Protein AF-A0A8S0FLJ8-F1 (afdb_monomer)

Foldseek 3Di:
DDPDPQDEFEWEDELVDPPDIPGPDDDPVQWDDPVQEIFRLPPPHDTGKYKYKYAAPAAPQAEEEFQADRLLPGGPCVPRNVVVQSVVSPVRYIYIYMDFHRLQAAPVRRLVRVQVSLVVVVVVCVVVVHHHPFYEYEAEAQRLLSSLLNQLVQVVDPPGRHGQEYEREQYQQALPPVDGPVSNNCRHVNNVDDRQSSRSVNRDDPPGHHYHYHHPVCVVVVVVVVPD

InterPro domains:
  IPR029058 Alpha/Beta hydrolase fold [G3DSA:3.40.50.1820] (56-223)
  IPR029058 Alpha/Beta hydrolase fold [SSF53474] (64-187)
  IPR049492 BD-FAE-like domain [PF20434] (62-151)
  IPR050300 GDXG lipolytic enzyme [PTHR48081] (61-182)

Structure (mmCIF, N/CA/C/O backbone):
data_AF-A0A8S0FLJ8-F1
#
_entry.id   AF-A0A8S0FLJ8-F1
#
loop_
_atom_site.group_PDB
_atom_site.id
_atom_site.type_symbol
_atom_site.label_atom_id
_atom_site.label_alt_id
_atom_site.label_comp_id
_atom_site.label_asym_id
_atom_site.label_entity_id
_atom_site.label_seq_id
_atom_site.pdbx_PDB_ins_code
_atom_site.Cartn_x
_atom_site.Cartn_y
_atom_site.Cartn_z
_atom_site.occupancy
_atom_site.B_iso_or_equiv
_atom_site.auth_seq_id
_atom_site.auth_comp_id
_atom_site.auth_asym_id
_atom_site.auth_atom_id
_atom_site.pdbx_PDB_model_num
ATOM 1 N N . MET A 1 1 ? 9.560 24.989 11.847 1.00 26.81 1 MET A N 1
ATOM 2 C CA . MET A 1 1 ? 9.372 25.302 10.415 1.00 26.81 1 MET A CA 1
ATOM 3 C C . MET A 1 1 ? 9.051 24.003 9.690 1.00 26.81 1 MET A C 1
ATOM 5 O O . MET A 1 1 ? 9.943 23.193 9.506 1.00 26.81 1 MET A O 1
ATOM 9 N N . LEU A 1 2 ? 7.772 23.765 9.378 1.00 26.75 2 LEU A N 1
ATOM 10 C CA . LEU A 1 2 ? 7.290 22.604 8.619 1.00 26.75 2 LEU A CA 1
ATOM 11 C C . LEU A 1 2 ? 7.098 23.042 7.162 1.00 26.75 2 LEU A C 1
ATOM 13 O O . LEU A 1 2 ? 6.019 23.484 6.772 1.00 26.75 2 LEU A O 1
ATOM 17 N N . SER A 1 3 ? 8.171 23.019 6.376 1.00 28.39 3 SER A N 1
ATOM 18 C CA . SER A 1 3 ? 8.126 23.380 4.958 1.00 28.39 3 SER A CA 1
ATOM 19 C C . SER A 1 3 ? 7.884 22.137 4.098 1.00 28.39 3 SER A C 1
ATOM 21 O O . SER A 1 3 ? 8.813 21.374 3.848 1.00 28.39 3 SER A O 1
ATOM 23 N N . GLY A 1 4 ? 6.643 21.961 3.625 1.00 25.25 4 GLY A N 1
ATOM 24 C CA . GLY A 1 4 ? 6.336 21.087 2.484 1.00 25.25 4 GLY A CA 1
ATOM 25 C C . GLY A 1 4 ? 5.264 20.012 2.699 1.00 25.25 4 GLY A C 1
ATOM 26 O O . GLY A 1 4 ? 5.477 18.872 2.293 1.00 25.25 4 GLY A O 1
ATOM 27 N N . ASN A 1 5 ? 4.106 20.335 3.290 1.00 32.41 5 ASN A N 1
ATOM 28 C CA . ASN A 1 5 ? 2.977 19.394 3.355 1.00 32.41 5 ASN A CA 1
ATOM 29 C C . ASN A 1 5 ? 2.367 19.148 1.959 1.00 32.41 5 ASN A C 1
ATOM 31 O O . ASN A 1 5 ? 1.499 19.882 1.483 1.00 32.41 5 ASN A O 1
ATOM 35 N N . LYS A 1 6 ? 2.850 18.079 1.314 1.00 38.59 6 LYS A N 1
ATOM 36 C CA . LYS A 1 6 ? 2.247 17.393 0.165 1.00 38.59 6 LYS A CA 1
ATOM 37 C C . LYS A 1 6 ? 0.826 16.951 0.563 1.00 38.59 6 LYS A C 1
ATOM 39 O O . LYS A 1 6 ? 0.666 16.148 1.474 1.00 38.59 6 LYS A O 1
ATOM 44 N N . LYS A 1 7 ? -0.204 17.510 -0.081 1.00 48.00 7 LYS A N 1
ATOM 45 C CA . LYS A 1 7 ? -1.622 17.241 0.217 1.00 48.00 7 LYS A CA 1
ATOM 46 C C . LYS A 1 7 ? -1.976 15.782 -0.105 1.00 48.00 7 LYS A C 1
ATOM 48 O O . LYS A 1 7 ? -1.941 15.396 -1.269 1.00 48.00 7 LYS A O 1
ATOM 53 N N . MET A 1 8 ? -2.328 15.004 0.914 1.00 47.44 8 MET A N 1
ATOM 54 C CA . MET A 1 8 ? -3.004 13.712 0.791 1.00 47.44 8 MET A CA 1
ATOM 55 C C . MET A 1 8 ? -4.483 13.928 1.102 1.00 47.44 8 MET A C 1
ATOM 57 O O . MET A 1 8 ? -4.810 14.598 2.083 1.00 47.44 8 MET A O 1
ATOM 61 N N . ILE A 1 9 ? -5.364 13.409 0.254 1.00 55.28 9 ILE A N 1
ATOM 62 C CA . ILE A 1 9 ? -6.815 13.499 0.460 1.00 55.28 9 ILE A CA 1
ATOM 63 C C . ILE A 1 9 ? -7.274 12.193 1.096 1.00 55.28 9 ILE A C 1
ATOM 65 O O . ILE A 1 9 ? -6.686 11.143 0.826 1.00 55.28 9 ILE A O 1
ATOM 69 N N . HIS A 1 10 ? -8.291 12.242 1.955 1.00 55.19 10 HIS A N 1
ATOM 70 C CA . HIS A 1 10 ? -8.857 11.027 2.522 1.00 55.19 10 HIS A CA 1
ATOM 71 C C . HIS A 1 10 ? -10.386 11.026 2.518 1.00 55.19 10 HIS A C 1
ATOM 73 O O . HIS A 1 10 ? -11.027 12.048 2.756 1.00 55.19 10 HIS A O 1
ATOM 79 N N . TYR A 1 11 ? -10.951 9.849 2.260 1.00 61.22 11 TYR A N 1
ATOM 80 C CA . TYR A 1 11 ? -12.381 9.567 2.343 1.00 61.22 11 TYR A CA 1
ATOM 81 C C . TYR A 1 11 ? -12.663 8.574 3.445 1.00 61.22 11 TYR A C 1
ATOM 83 O O . TYR A 1 11 ? -11.868 7.669 3.687 1.00 61.22 11 TYR A O 1
ATOM 91 N N . ARG A 1 12 ? -13.817 8.733 4.080 1.00 52.19 12 ARG A N 1
ATOM 92 C CA . ARG A 1 12 ? -14.331 7.798 5.066 1.00 52.19 12 ARG A CA 1
ATOM 93 C C . ARG A 1 12 ? -15.560 7.105 4.490 1.00 52.19 12 ARG A C 1
ATOM 95 O O . ARG A 1 12 ? -16.519 7.772 4.104 1.00 52.19 12 ARG A O 1
ATOM 102 N N . GLU A 1 13 ? -15.510 5.783 4.427 1.00 54.00 13 GLU A N 1
ATOM 103 C CA . GLU A 1 13 ? -16.612 4.915 4.027 1.00 54.00 13 GLU A CA 1
ATOM 104 C C . GLU A 1 13 ? -17.062 4.091 5.237 1.00 54.00 13 GLU A C 1
ATOM 106 O O . GLU A 1 13 ? -16.263 3.420 5.898 1.00 54.00 13 GLU A O 1
ATOM 111 N N . ASN A 1 14 ? -18.357 4.157 5.543 1.00 47.75 14 ASN A N 1
ATOM 112 C CA . ASN A 1 14 ? -18.970 3.363 6.597 1.00 47.75 14 ASN A CA 1
ATOM 113 C C . ASN A 1 14 ? -19.735 2.197 5.961 1.00 47.75 14 ASN A C 1
ATOM 115 O O . ASN A 1 14 ? -20.643 2.413 5.160 1.00 47.75 14 ASN A O 1
ATOM 119 N N . ILE A 1 15 ? -19.402 0.963 6.348 1.00 42.12 15 ILE A N 1
ATOM 120 C CA . ILE A 1 15 ? -19.994 -0.263 5.786 1.00 42.12 15 ILE A CA 1
ATOM 121 C C . ILE A 1 15 ? -21.518 -0.382 5.968 1.00 42.12 15 ILE A C 1
ATOM 123 O O . ILE A 1 15 ? -22.140 -1.232 5.339 1.00 42.12 15 ILE A O 1
ATOM 127 N N . TYR A 1 16 ? -22.129 0.473 6.792 1.00 30.17 16 TYR A N 1
ATOM 128 C CA . TYR A 1 16 ? -23.579 0.551 6.983 1.00 30.17 16 TYR A CA 1
ATOM 129 C C . TYR A 1 16 ? -24.337 1.368 5.939 1.00 30.17 16 TYR A C 1
ATOM 131 O O . TYR A 1 16 ? -25.562 1.297 5.885 1.00 30.17 16 TYR A O 1
ATOM 139 N N . SER A 1 17 ? -23.645 2.182 5.148 1.00 33.44 17 SER A N 1
ATOM 140 C CA . SER A 1 17 ? -24.296 3.159 4.290 1.00 33.44 17 SER A CA 1
ATOM 141 C C . SER A 1 17 ? -23.453 3.412 3.052 1.00 33.44 17 SER A C 1
ATOM 143 O O . SER A 1 17 ? -22.609 4.306 3.049 1.00 33.44 17 SER A O 1
ATOM 145 N N . LEU A 1 18 ? -23.756 2.684 1.973 1.00 35.38 18 LEU A N 1
ATOM 146 C CA . LEU A 1 18 ? -23.256 3.001 0.626 1.00 35.38 18 LEU A CA 1
ATOM 147 C C . LEU A 1 18 ? -23.575 4.459 0.220 1.00 35.38 18 LEU A C 1
ATOM 149 O O . LEU A 1 18 ? -22.906 5.014 -0.645 1.00 35.38 18 LEU A O 1
ATOM 153 N N . ASP A 1 19 ? -24.543 5.089 0.898 1.00 33.75 19 ASP A N 1
ATOM 154 C CA . ASP A 1 19 ? -25.008 6.455 0.649 1.00 33.75 19 ASP A CA 1
ATOM 155 C C . ASP A 1 19 ? -24.316 7.547 1.497 1.00 33.75 19 ASP A C 1
ATOM 157 O O . ASP A 1 19 ? -24.532 8.730 1.240 1.00 33.75 19 ASP A O 1
ATOM 161 N N . ASN A 1 20 ? -23.475 7.209 2.492 1.00 34.00 20 ASN A N 1
ATOM 162 C CA . ASN A 1 20 ? -22.893 8.203 3.418 1.00 34.00 20 ASN A CA 1
ATOM 163 C C . ASN A 1 20 ? -21.361 8.190 3.376 1.00 34.00 20 ASN A C 1
ATOM 165 O O . ASN A 1 20 ? -20.689 7.599 4.221 1.00 34.00 20 ASN A O 1
ATOM 169 N N . TYR A 1 21 ? -20.816 8.901 2.391 1.00 38.12 21 TYR A N 1
ATOM 170 C CA . TYR A 1 21 ? -19.415 9.312 2.367 1.00 38.12 21 TYR A CA 1
ATOM 171 C C . TYR A 1 21 ? -19.229 10.531 3.281 1.00 38.12 21 TYR A C 1
ATOM 173 O O . TYR A 1 21 ? -19.643 11.637 2.924 1.00 38.12 21 TYR A O 1
ATOM 181 N N . GLU A 1 22 ? -18.553 10.385 4.422 1.00 40.00 22 GLU A N 1
ATOM 182 C CA . GLU A 1 22 ? -18.050 11.559 5.147 1.00 40.00 22 GLU A CA 1
ATOM 183 C C . GLU A 1 22 ? -16.802 12.075 4.410 1.00 40.00 22 GLU A C 1
ATOM 185 O O . GLU A 1 22 ? -15.688 11.558 4.538 1.00 40.00 22 GLU A O 1
ATOM 190 N N . ARG A 1 23 ? -17.019 13.066 3.534 1.00 44.25 23 ARG A N 1
ATOM 191 C CA . ARG A 1 23 ? -15.980 13.715 2.724 1.00 44.25 23 ARG A CA 1
ATOM 192 C C . ARG A 1 23 ? -15.217 14.749 3.548 1.00 44.25 23 ARG A C 1
ATOM 194 O O . ARG A 1 23 ? -15.698 15.867 3.721 1.00 44.25 23 ARG A O 1
ATOM 201 N N . TYR A 1 24 ? -13.971 14.458 3.909 1.00 39.50 24 TYR A N 1
ATOM 202 C CA . TYR A 1 24 ? -13.011 15.511 4.235 1.00 39.50 24 TYR A CA 1
ATOM 203 C C . TYR A 1 24 ? -12.265 15.923 2.951 1.00 39.50 24 TYR A C 1
ATOM 205 O O . TYR A 1 24 ? -11.165 15.466 2.659 1.00 39.50 24 TYR A O 1
ATOM 213 N N . ILE A 1 25 ? -12.930 16.833 2.215 1.00 42.25 25 ILE A N 1
ATOM 214 C CA . ILE A 1 25 ? -12.496 17.725 1.110 1.00 42.25 25 ILE A CA 1
ATOM 215 C C . ILE A 1 25 ? -13.274 17.552 -0.226 1.00 42.25 25 ILE A C 1
ATOM 217 O O . ILE A 1 25 ? -13.158 16.563 -0.948 1.00 42.25 25 ILE A O 1
ATOM 221 N N . THR A 1 26 ? -14.088 18.597 -0.453 1.00 44.47 26 THR A N 1
ATOM 222 C CA . THR A 1 26 ? -14.685 19.269 -1.631 1.00 44.47 26 THR A CA 1
ATOM 223 C C . THR A 1 26 ? -14.708 18.592 -3.013 1.00 44.47 26 THR A C 1
ATOM 225 O O . THR A 1 26 ? -13.667 18.370 -3.608 1.00 44.47 26 THR A O 1
ATOM 228 N N . ASP A 1 27 ? -15.918 18.475 -3.571 1.00 43.97 27 ASP A N 1
ATOM 229 C CA . ASP A 1 27 ? -16.251 18.390 -5.007 1.00 43.97 27 ASP A CA 1
ATOM 230 C C . ASP A 1 27 ? -15.866 17.107 -5.791 1.00 43.97 27 ASP A C 1
ATOM 232 O O . ASP A 1 27 ? -14.710 16.819 -6.088 1.00 43.97 27 ASP A O 1
ATOM 236 N N . SER A 1 28 ? -16.891 16.351 -6.209 1.00 47.03 28 SER A N 1
ATOM 237 C CA . SER A 1 28 ? -16.779 15.174 -7.089 1.00 47.03 28 SER A CA 1
ATOM 238 C C . SER A 1 28 ? -16.241 15.483 -8.486 1.00 47.03 28 SER A C 1
ATOM 240 O O . SER A 1 28 ? -15.770 14.565 -9.150 1.00 47.03 28 SER A O 1
ATOM 242 N N . SER A 1 29 ? -16.290 16.740 -8.938 1.00 48.09 29 SER A N 1
ATOM 243 C CA . SER A 1 29 ? -15.716 17.164 -10.223 1.00 48.09 29 SER A CA 1
ATOM 244 C C . SER A 1 29 ? -14.185 17.042 -10.271 1.00 48.09 29 SER A C 1
ATOM 246 O O . SER A 1 29 ? -13.591 17.051 -11.347 1.00 48.09 29 SER A O 1
ATOM 248 N N . LEU A 1 30 ? -13.547 16.893 -9.105 1.00 43.41 30 LEU A N 1
ATOM 249 C CA . LEU A 1 30 ? -12.101 16.762 -8.946 1.00 43.41 30 LEU A CA 1
ATOM 250 C C . LEU A 1 30 ? -1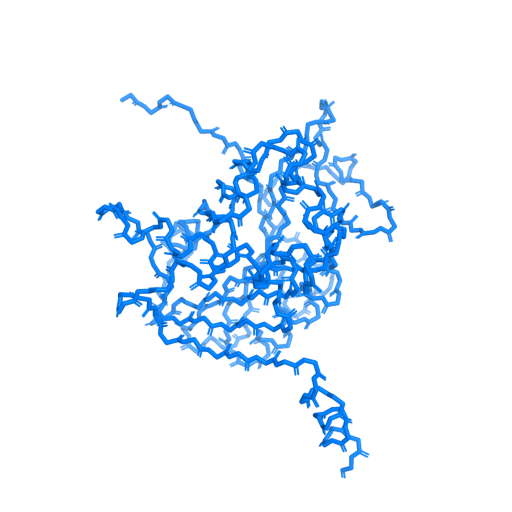1.607 15.315 -9.077 1.00 43.41 30 LEU A C 1
ATOM 252 O O . LEU A 1 30 ? -10.425 15.053 -8.850 1.00 43.41 30 LEU A O 1
ATOM 256 N N . PHE A 1 31 ? -12.503 14.381 -9.398 1.00 50.44 31 PHE A N 1
ATOM 257 C CA . PHE A 1 31 ? -12.215 12.963 -9.557 1.00 50.44 31 PHE A CA 1
ATOM 258 C C . PHE A 1 31 ? -12.545 12.522 -10.972 1.00 50.44 31 PHE A C 1
ATOM 260 O O . PHE A 1 31 ? -13.659 12.715 -11.453 1.00 50.44 31 PHE A O 1
ATOM 267 N N . GLU A 1 32 ? -11.580 11.888 -11.626 1.00 55.47 32 GLU A N 1
ATOM 268 C CA . GLU A 1 32 ? -11.774 11.297 -12.941 1.00 55.47 32 GLU A CA 1
ATOM 269 C C . GLU A 1 32 ? -11.815 9.776 -12.804 1.00 55.47 32 GLU A C 1
ATOM 271 O O . GLU A 1 32 ? -10.849 9.138 -12.368 1.00 55.47 32 GLU A O 1
ATOM 276 N N . ASN A 1 33 ? -12.961 9.193 -13.161 1.00 51.25 33 ASN A N 1
ATOM 277 C CA . ASN A 1 33 ? -13.063 7.761 -13.387 1.00 51.25 33 ASN A CA 1
ATOM 278 C C . ASN A 1 33 ? -12.544 7.479 -14.796 1.00 51.25 33 ASN 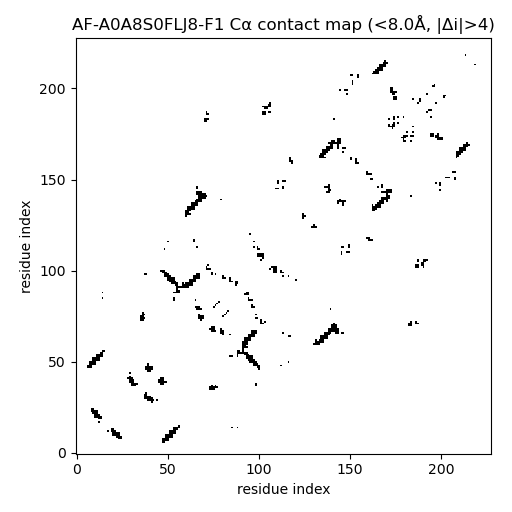A C 1
ATOM 280 O O . ASN A 1 33 ? -13.193 7.792 -15.791 1.00 51.25 33 ASN A O 1
ATOM 284 N N . THR A 1 34 ? -11.356 6.896 -14.868 1.00 49.97 34 THR A N 1
ATOM 285 C CA . THR A 1 34 ? -10.659 6.647 -16.137 1.00 49.97 34 THR A CA 1
ATOM 286 C C . THR A 1 34 ? -11.151 5.388 -16.861 1.00 49.97 34 THR A C 1
ATOM 288 O O . THR A 1 34 ? -10.564 4.987 -17.860 1.00 49.97 34 THR A O 1
ATOM 291 N N . GLY A 1 35 ? -12.174 4.701 -16.335 1.00 35.53 35 GLY A N 1
ATOM 292 C CA . GLY A 1 35 ? -12.544 3.337 -16.740 1.00 35.53 35 GLY A CA 1
ATOM 293 C C . GLY A 1 35 ? -11.590 2.263 -16.198 1.00 35.53 35 GLY A C 1
ATOM 294 O O . GLY A 1 35 ? -11.914 1.079 -16.198 1.00 35.53 35 GLY A O 1
ATOM 295 N N . ASP A 1 36 ? -10.443 2.689 -15.672 1.00 34.00 36 ASP A N 1
ATOM 296 C CA . ASP A 1 36 ? -9.345 1.856 -15.199 1.00 34.00 36 ASP A CA 1
ATOM 297 C C . ASP A 1 36 ? -9.045 2.061 -13.697 1.00 34.00 36 ASP A C 1
ATOM 299 O O . ASP A 1 36 ? -8.235 1.313 -13.145 1.00 34.00 36 ASP A O 1
ATOM 303 N N . GLY A 1 37 ? -9.706 3.037 -13.050 1.00 41.22 37 GLY A N 1
ATOM 304 C CA . GLY A 1 37 ? -9.602 3.419 -11.634 1.00 41.22 37 GLY A CA 1
ATOM 305 C C . GLY A 1 37 ? -10.054 4.870 -11.372 1.00 41.22 37 GLY A C 1
ATOM 306 O O . GLY A 1 37 ? -10.292 5.628 -12.319 1.00 41.22 37 GLY A O 1
ATOM 307 N N . ILE A 1 38 ? -10.147 5.264 -10.093 1.00 49.56 38 ILE A N 1
ATOM 308 C CA . ILE A 1 38 ? -10.469 6.639 -9.662 1.00 49.56 38 ILE A CA 1
ATOM 309 C C . ILE A 1 38 ? -9.171 7.404 -9.374 1.00 49.56 38 ILE A C 1
ATOM 311 O O . ILE A 1 38 ? -8.386 7.011 -8.504 1.00 49.56 38 ILE A O 1
ATOM 315 N N . ILE A 1 39 ? -8.959 8.513 -10.084 1.00 54.06 39 ILE A N 1
ATOM 316 C CA . ILE A 1 39 ? -7.830 9.425 -9.875 1.00 54.06 39 ILE A CA 1
ATOM 317 C C . ILE A 1 39 ? -8.363 10.768 -9.373 1.00 54.06 39 ILE A C 1
ATOM 319 O O . ILE A 1 39 ? -9.253 11.345 -9.995 1.00 54.06 39 ILE A O 1
ATOM 323 N N . TYR A 1 40 ? -7.805 11.298 -8.279 1.00 51.91 40 TYR A N 1
ATOM 324 C CA . TYR A 1 40 ? -8.017 12.705 -7.937 1.00 51.91 40 TYR A CA 1
ATOM 325 C C . TYR A 1 40 ? -7.188 13.580 -8.867 1.00 51.91 40 TYR A C 1
ATOM 327 O O . TYR A 1 40 ? -5.958 13.509 -8.857 1.00 51.91 40 TYR A O 1
ATOM 335 N N . THR A 1 41 ? -7.855 14.414 -9.649 1.00 53.16 41 THR A N 1
ATOM 336 C CA . THR A 1 41 ? -7.239 15.365 -10.571 1.00 53.16 41 THR A CA 1
ATOM 337 C C . THR A 1 41 ? -7.203 16.777 -9.987 1.00 53.16 41 THR A C 1
ATOM 339 O O . THR A 1 41 ? -6.358 17.574 -10.384 1.00 53.16 41 THR A O 1
ATOM 342 N N . GLY A 1 42 ? -8.038 17.111 -9.000 1.00 47.50 42 GLY A N 1
ATOM 343 C CA . GLY A 1 42 ? -8.059 18.454 -8.414 1.00 47.50 42 GLY A CA 1
ATOM 344 C C . GLY A 1 42 ? -8.368 19.572 -9.432 1.00 47.50 42 GLY A C 1
ATOM 345 O O . GLY A 1 42 ? -8.515 19.328 -10.630 1.00 47.50 42 GLY A O 1
ATOM 346 N N . PRO A 1 43 ? -8.447 20.842 -8.993 1.00 43.50 43 PRO A N 1
ATOM 347 C CA . PRO A 1 43 ? -8.807 21.959 -9.879 1.00 43.50 43 PRO A CA 1
ATOM 348 C C . PRO A 1 43 ? -7.755 22.227 -10.968 1.00 43.50 43 PRO A C 1
ATOM 350 O O . PRO A 1 43 ? -8.025 22.887 -11.966 1.00 43.50 43 PRO A O 1
ATOM 353 N N . THR A 1 44 ? -6.535 21.725 -10.762 1.00 49.41 44 THR A N 1
ATOM 354 C CA . THR A 1 44 ? -5.352 21.941 -11.602 1.00 49.41 44 THR A CA 1
ATOM 355 C C . THR A 1 44 ? -4.984 20.729 -12.468 1.00 49.41 44 THR A C 1
ATOM 357 O O . THR A 1 44 ? -3.924 20.748 -13.091 1.00 49.41 44 THR A O 1
ATOM 360 N N . ARG A 1 45 ? -5.799 19.658 -12.500 1.00 53.41 45 ARG A N 1
ATOM 361 C CA . ARG A 1 45 ? -5.451 18.342 -13.094 1.00 53.41 45 ARG A CA 1
ATOM 362 C C . ARG A 1 45 ? -4.171 17.709 -12.523 1.00 53.41 45 ARG A C 1
ATOM 364 O O . ARG A 1 45 ? -3.508 16.901 -13.169 1.00 53.41 45 ARG A O 1
ATOM 371 N N . THR A 1 46 ? -3.802 18.079 -11.302 1.00 51.22 46 THR A N 1
ATOM 372 C CA . THR A 1 46 ? -2.685 17.479 -10.579 1.00 51.22 46 THR A CA 1
ATOM 373 C C . THR A 1 46 ? -3.133 16.179 -9.924 1.00 51.22 46 THR A C 1
ATOM 375 O O . THR A 1 46 ? -3.980 16.191 -9.036 1.00 51.22 46 THR A O 1
ATOM 378 N N . ILE A 1 47 ? -2.516 15.067 -10.324 1.00 62.62 47 ILE A N 1
ATOM 379 C CA . ILE A 1 47 ? -2.704 13.772 -9.667 1.00 62.62 47 ILE A CA 1
ATOM 380 C C . ILE A 1 47 ? -2.178 13.882 -8.227 1.00 62.62 47 ILE A C 1
ATOM 382 O O . ILE A 1 47 ? -0.990 14.156 -8.037 1.00 62.62 47 ILE A O 1
ATOM 386 N N . VAL A 1 48 ? -3.031 13.670 -7.219 1.00 62.62 48 VAL A N 1
ATOM 387 C CA . VAL A 1 48 ? -2.618 13.566 -5.802 1.00 62.62 48 VAL A CA 1
ATOM 388 C C . VAL A 1 48 ? -3.019 12.201 -5.233 1.00 62.62 48 VAL A C 1
ATOM 390 O O . VAL A 1 48 ? -4.006 11.627 -5.699 1.00 62.62 48 VAL A O 1
ATOM 393 N N . PRO A 1 49 ? -2.277 11.659 -4.251 1.00 74.50 49 PRO A N 1
ATOM 394 C CA . PRO A 1 49 ? -2.653 10.402 -3.622 1.00 74.50 49 PRO A CA 1
ATOM 395 C C . PRO A 1 49 ? -3.927 10.543 -2.791 1.00 74.50 49 PRO A C 1
ATOM 397 O O . PRO A 1 49 ? -4.178 11.580 -2.163 1.00 74.50 49 PRO A O 1
ATOM 400 N N . LEU A 1 50 ? -4.684 9.453 -2.742 1.00 80.06 50 LEU A N 1
ATOM 401 C CA . LEU A 1 50 ? -5.919 9.341 -1.983 1.00 80.06 50 LEU A CA 1
ATOM 402 C C . LEU A 1 50 ? -5.883 8.122 -1.062 1.00 80.06 50 LEU A C 1
ATOM 404 O O . LEU A 1 50 ? -5.457 7.048 -1.483 1.00 80.06 50 LEU A O 1
ATOM 408 N N . ILE A 1 51 ? -6.407 8.273 0.156 1.00 83.69 51 ILE A N 1
ATOM 409 C CA . ILE A 1 51 ? -6.679 7.156 1.066 1.00 83.69 51 ILE A CA 1
ATOM 410 C C . ILE A 1 51 ? -8.173 7.047 1.336 1.00 83.69 51 ILE A C 1
ATOM 412 O O . ILE A 1 51 ? -8.825 8.020 1.689 1.00 83.69 51 ILE A O 1
ATOM 416 N N . THR A 1 52 ? -8.732 5.853 1.197 1.00 85.44 52 THR A N 1
ATOM 417 C CA . THR A 1 52 ? -10.112 5.566 1.612 1.00 85.44 52 THR A CA 1
ATOM 418 C C . THR A 1 52 ? -10.093 4.704 2.855 1.00 85.44 52 THR A C 1
ATOM 420 O O . THR A 1 52 ? -9.496 3.635 2.848 1.00 85.44 52 THR A O 1
ATOM 423 N N . VAL A 1 53 ? -10.716 5.175 3.924 1.00 88.69 53 VAL A N 1
ATOM 424 C CA . VAL A 1 53 ? -10.817 4.464 5.193 1.00 88.69 53 VAL A CA 1
ATOM 425 C C . VAL A 1 53 ? -12.159 3.752 5.236 1.00 88.69 53 VAL A C 1
ATOM 427 O O . VAL A 1 53 ? -13.193 4.414 5.205 1.00 88.69 53 VAL A O 1
ATOM 430 N N . VAL A 1 54 ? -12.141 2.425 5.312 1.00 87.56 54 VAL A N 1
ATOM 431 C CA . VAL A 1 54 ? -13.328 1.588 5.506 1.00 87.56 54 VAL A CA 1
ATOM 432 C C . VAL A 1 54 ? -13.302 1.070 6.937 1.00 87.56 54 VAL A C 1
ATOM 434 O O . VAL A 1 54 ? -12.407 0.311 7.324 1.00 87.56 54 VAL A O 1
ATOM 437 N N . GLU A 1 55 ? -14.260 1.511 7.745 1.00 90.94 55 GLU A N 1
ATOM 438 C CA . GLU A 1 55 ? -14.320 1.131 9.154 1.00 90.94 55 GLU A CA 1
ATOM 439 C C . GLU A 1 55 ? -15.189 -0.106 9.401 1.00 90.94 55 GLU A C 1
ATOM 441 O O . GLU A 1 55 ? -16.250 -0.256 8.789 1.00 90.94 55 GLU A O 1
ATOM 446 N N . PRO A 1 56 ? -14.778 -0.976 10.338 1.00 91.31 56 PRO A N 1
ATOM 447 C CA . PRO A 1 56 ? -15.579 -2.107 10.762 1.00 91.31 56 PRO A CA 1
ATOM 448 C C . PRO A 1 56 ? -16.714 -1.645 11.681 1.00 91.31 56 PRO A C 1
ATOM 450 O O . PRO A 1 56 ? -16.588 -0.657 12.406 1.00 91.31 56 PRO A O 1
ATOM 453 N N . VAL A 1 57 ? -17.786 -2.437 11.741 1.00 86.69 57 VAL A N 1
ATOM 454 C CA . VAL A 1 57 ? -18.857 -2.265 12.733 1.00 86.69 57 VAL A CA 1
ATOM 455 C C . VAL A 1 57 ? -18.294 -2.452 14.136 1.00 86.69 57 VAL A C 1
ATOM 457 O O . VAL A 1 57 ? -18.431 -1.602 15.012 1.00 86.69 57 VAL A O 1
ATOM 460 N N . VAL A 1 58 ? -17.705 -3.628 14.343 1.00 90.88 58 VAL A N 1
ATOM 461 C CA . VAL A 1 58 ? -17.119 -4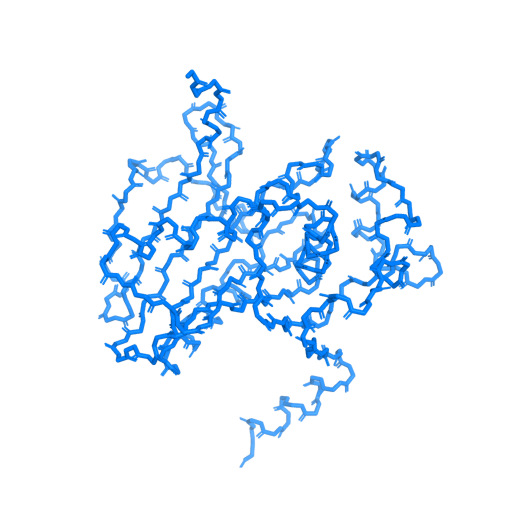.057 15.602 1.00 90.88 58 VAL A CA 1
ATOM 462 C C . VAL A 1 58 ? -15.631 -4.140 15.350 1.00 90.88 58 VAL A C 1
ATOM 464 O O . VAL A 1 58 ? -15.163 -5.024 14.637 1.00 90.88 58 VAL A O 1
ATOM 467 N N . SER A 1 59 ? -14.889 -3.183 15.896 1.00 94.31 59 SER A N 1
ATOM 468 C CA . SER A 1 59 ? -13.448 -3.151 15.693 1.00 94.31 59 SER A CA 1
ATOM 469 C C . SER A 1 59 ? -12.752 -4.218 16.531 1.00 94.31 59 SER A C 1
ATOM 471 O O . SER A 1 59 ? -12.917 -4.280 17.750 1.00 94.31 59 SER A O 1
ATOM 473 N N . ASN A 1 60 ? -11.896 -5.000 15.882 1.00 96.06 60 ASN A N 1
ATOM 474 C CA . ASN A 1 60 ? -10.931 -5.877 16.540 1.00 96.06 60 ASN A CA 1
ATOM 475 C C . ASN A 1 60 ? -9.629 -5.134 16.925 1.00 96.06 60 ASN A C 1
ATOM 477 O O . ASN A 1 60 ? -8.735 -5.739 17.517 1.00 96.06 60 ASN A O 1
ATOM 481 N N . GLN A 1 61 ? -9.556 -3.820 16.660 1.00 95.75 61 GLN A N 1
ATOM 482 C CA . GLN A 1 61 ? -8.395 -2.942 16.861 1.00 95.75 61 GLN A CA 1
ATOM 483 C C . GLN A 1 61 ? -7.186 -3.294 15.983 1.00 95.75 61 GLN A C 1
ATOM 485 O O . GLN A 1 61 ? -6.057 -2.974 16.337 1.00 95.75 61 GLN A O 1
ATOM 490 N N . HIS A 1 62 ? -7.387 -3.916 14.826 1.00 96.94 62 HIS A N 1
ATOM 491 C CA . HIS A 1 62 ? -6.349 -4.098 13.814 1.00 96.94 62 HIS A CA 1
ATOM 492 C C . HIS A 1 62 ? -6.648 -3.240 12.583 1.00 96.94 62 HIS A C 1
ATOM 494 O O . HIS A 1 62 ? -7.810 -2.950 12.289 1.00 96.94 62 HIS A O 1
ATOM 500 N N . SER A 1 63 ? -5.615 -2.842 11.846 1.00 96.69 63 SER A N 1
ATOM 501 C CA . SER A 1 63 ? -5.766 -2.140 10.573 1.00 96.69 63 SER A CA 1
ATOM 502 C C . SER A 1 63 ? -4.923 -2.736 9.462 1.00 96.69 63 SER A C 1
ATOM 504 O O . SER A 1 63 ? -3.982 -3.489 9.710 1.00 96.69 63 SER A O 1
ATOM 506 N N . VAL A 1 64 ? -5.294 -2.421 8.221 1.00 97.44 64 VAL A N 1
ATOM 507 C CA . VAL A 1 64 ? -4.594 -2.883 7.020 1.00 97.44 64 VAL A CA 1
ATOM 508 C C . VAL A 1 64 ? -4.507 -1.746 6.009 1.00 97.44 64 VAL A C 1
ATOM 510 O O . VAL A 1 64 ? -5.537 -1.220 5.592 1.00 97.44 64 VAL A O 1
ATOM 513 N N . LEU A 1 65 ? -3.295 -1.396 5.576 1.00 96.94 65 LEU A N 1
ATOM 514 C CA . LEU A 1 65 ? -3.084 -0.635 4.346 1.00 96.94 65 LEU A CA 1
ATOM 515 C C . LEU A 1 65 ? -3.255 -1.574 3.152 1.00 96.94 65 LEU A C 1
ATOM 517 O O . LEU A 1 65 ? -2.503 -2.530 3.013 1.00 96.94 65 LEU A O 1
ATOM 521 N N . ILE A 1 66 ? -4.214 -1.296 2.282 1.00 97.50 66 ILE A N 1
ATOM 522 C CA . ILE A 1 66 ? -4.453 -2.007 1.031 1.00 97.50 66 ILE A CA 1
ATOM 523 C C . ILE A 1 66 ? -3.862 -1.182 -0.109 1.00 97.50 66 ILE A C 1
ATOM 525 O O . ILE A 1 66 ? -4.234 -0.025 -0.314 1.00 97.50 66 ILE A O 1
ATOM 529 N N . ILE A 1 67 ? -2.960 -1.796 -0.870 1.00 96.31 67 ILE A N 1
ATOM 530 C CA . ILE A 1 67 ? -2.330 -1.227 -2.058 1.00 96.31 67 ILE A CA 1
ATOM 531 C C . ILE A 1 67 ? -2.789 -2.040 -3.278 1.00 96.31 67 ILE A C 1
ATOM 533 O O . ILE A 1 67 ? -2.234 -3.110 -3.560 1.00 96.31 67 ILE A O 1
ATOM 537 N N . PRO A 1 68 ? -3.810 -1.560 -4.009 1.00 93.81 68 PRO A N 1
ATOM 538 C CA . PRO A 1 68 ? -4.285 -2.218 -5.216 1.00 93.81 68 PRO A CA 1
ATOM 539 C C . PRO A 1 68 ? -3.200 -2.277 -6.294 1.00 93.81 68 PRO A C 1
ATOM 541 O O . PRO A 1 68 ? -2.280 -1.461 -6.339 1.00 93.81 68 PRO A O 1
ATOM 544 N N . GLY A 1 69 ? -3.325 -3.241 -7.193 1.00 90.56 69 GLY A N 1
ATOM 545 C CA . GLY A 1 69 ? -2.509 -3.373 -8.383 1.00 90.56 69 GLY A CA 1
ATOM 546 C C . GLY A 1 69 ? -3.040 -2.548 -9.550 1.00 90.56 69 GLY A C 1
ATOM 547 O O . GLY A 1 69 ? -3.649 -1.492 -9.397 1.00 90.56 69 GLY A O 1
ATOM 548 N N . GLY A 1 70 ? -2.791 -3.051 -10.761 1.00 84.38 70 GLY A N 1
ATOM 549 C CA . GLY A 1 70 ? -3.054 -2.325 -12.009 1.00 84.38 70 GLY A CA 1
ATOM 550 C C . GLY A 1 70 ? -1.792 -2.005 -12.806 1.00 84.38 70 GLY A C 1
ATOM 551 O O . GLY A 1 70 ? -1.787 -1.129 -13.667 1.00 84.38 70 GLY A O 1
ATOM 552 N N . GLY A 1 71 ? -0.710 -2.741 -12.558 1.00 84.38 71 GLY A N 1
ATOM 553 C CA . GLY A 1 71 ? 0.450 -2.778 -13.442 1.00 84.38 71 GLY A CA 1
ATOM 554 C C . GLY A 1 71 ? 1.222 -1.463 -13.561 1.00 84.38 71 GLY A C 1
ATOM 555 O O . GLY A 1 71 ? 1.792 -1.208 -14.620 1.00 84.38 71 GLY A O 1
ATOM 556 N N . TYR A 1 72 ? 1.149 -0.595 -12.544 1.00 83.81 72 TYR A N 1
ATOM 557 C CA . TYR A 1 72 ? 1.669 0.779 -12.595 1.00 83.81 72 TYR A CA 1
ATOM 558 C C . TYR A 1 72 ? 1.139 1.616 -13.779 1.00 83.81 72 TYR A C 1
ATOM 560 O O . TYR A 1 72 ? 1.750 2.609 -14.179 1.00 83.81 72 TYR A O 1
ATOM 568 N N . ARG A 1 73 ? -0.006 1.222 -14.354 1.00 78.12 73 ARG A N 1
ATOM 569 C CA . ARG A 1 73 ? -0.726 1.986 -15.387 1.00 78.12 73 ARG A CA 1
ATOM 570 C C . ARG A 1 73 ? -2.076 2.511 -14.906 1.00 78.12 73 ARG A C 1
ATOM 572 O O . ARG A 1 73 ? -2.602 3.436 -15.509 1.00 78.12 73 ARG A O 1
ATOM 579 N N . ARG A 1 74 ? -2.631 1.887 -13.869 1.00 75.44 74 ARG A N 1
ATOM 580 C CA . ARG A 1 74 ? -3.946 2.163 -13.292 1.00 75.44 74 ARG A CA 1
ATOM 581 C C . ARG A 1 74 ? -4.018 1.638 -11.859 1.00 75.44 74 ARG A C 1
ATOM 583 O O . ARG A 1 74 ? -3.092 0.950 -11.431 1.00 75.44 74 ARG A O 1
ATOM 590 N N . ILE A 1 75 ? -5.126 1.913 -11.175 1.00 79.56 75 ILE A N 1
ATOM 591 C CA . ILE A 1 75 ? -5.452 1.371 -9.850 1.00 79.56 75 ILE A CA 1
ATOM 592 C C . ILE A 1 75 ? -6.688 0.486 -9.995 1.00 79.56 75 ILE A C 1
ATOM 594 O O . ILE A 1 75 ? -7.752 0.985 -10.353 1.00 79.56 75 ILE A O 1
ATOM 598 N N . VAL A 1 76 ? -6.590 -0.808 -9.678 1.00 81.81 76 VAL A N 1
ATOM 599 C CA . VAL A 1 76 ? -7.752 -1.726 -9.666 1.00 81.81 76 VAL A CA 1
ATOM 600 C C . VAL A 1 76 ? -8.588 -1.471 -8.399 1.00 81.81 76 VAL A C 1
ATOM 602 O O . VAL A 1 76 ? -8.693 -2.301 -7.502 1.00 81.81 76 VAL A O 1
ATOM 605 N N . TYR A 1 77 ? -9.147 -0.268 -8.307 1.00 79.75 77 TYR A N 1
ATOM 606 C CA . TYR A 1 77 ? -9.671 0.298 -7.067 1.00 79.75 77 TYR A CA 1
ATOM 607 C C . TYR A 1 77 ? -10.915 -0.428 -6.552 1.00 79.75 77 TYR A C 1
ATOM 609 O O . TYR A 1 77 ? -10.986 -0.732 -5.372 1.00 79.75 77 TYR A O 1
ATOM 617 N N . GLU A 1 78 ? -11.859 -0.766 -7.430 1.00 75.88 78 GLU A N 1
ATOM 618 C CA . GLU A 1 78 ? -13.089 -1.471 -7.043 1.00 75.88 78 GLU A CA 1
ATOM 619 C C . GLU A 1 78 ? -12.776 -2.859 -6.457 1.00 75.88 78 GLU A C 1
ATOM 621 O O . GLU A 1 78 ? -13.042 -3.125 -5.291 1.00 75.88 78 GLU A O 1
ATOM 626 N N . ARG A 1 79 ? -12.131 -3.731 -7.247 1.00 77.00 79 ARG A N 1
ATOM 627 C CA . ARG A 1 79 ? -11.969 -5.155 -6.900 1.00 77.00 79 ARG A CA 1
ATOM 628 C C . ARG A 1 79 ? -10.853 -5.443 -5.902 1.00 77.00 79 ARG A C 1
ATOM 630 O O . ARG A 1 79 ? -11.014 -6.311 -5.059 1.00 77.00 79 ARG A O 1
ATOM 637 N N . GLU A 1 80 ? 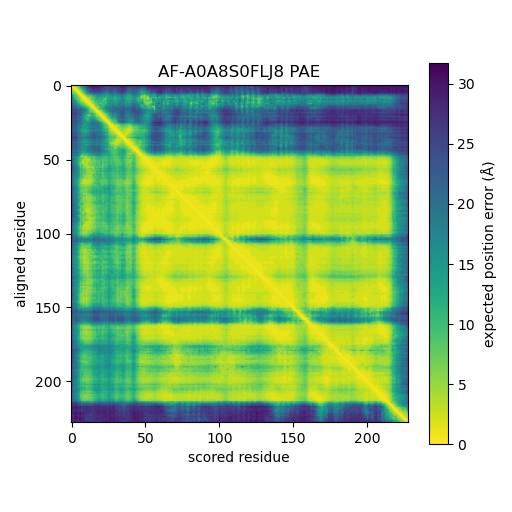-9.703 -4.782 -6.030 1.00 89.25 80 GLU A N 1
ATOM 638 C CA . GLU A 1 80 ? -8.545 -5.020 -5.150 1.00 89.25 80 GLU A CA 1
ATOM 639 C C . GLU A 1 80 ? -8.485 -4.004 -4.000 1.00 89.25 80 GLU A C 1
ATOM 641 O O . GLU A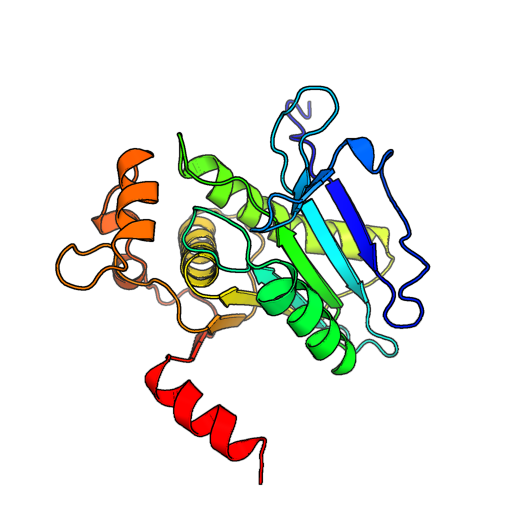 1 80 ? -7.744 -4.208 -3.043 1.00 89.25 80 GLU A O 1
ATOM 646 N N . GLY A 1 81 ? -9.257 -2.916 -4.089 1.00 87.94 81 GLY A N 1
ATOM 647 C CA . GLY A 1 81 ? -9.392 -1.898 -3.052 1.00 87.94 81 GLY A CA 1
ATOM 648 C C . GLY A 1 81 ? -10.693 -2.041 -2.267 1.00 87.94 81 GLY A C 1
ATOM 649 O O . GLY A 1 81 ? -10.668 -2.570 -1.161 1.00 87.94 81 GLY A O 1
ATOM 650 N N . LEU A 1 82 ? -11.816 -1.558 -2.808 1.00 82.12 82 LEU A N 1
ATOM 651 C CA . LEU A 1 82 ? -13.097 -1.454 -2.096 1.00 82.12 82 LEU A CA 1
ATOM 652 C C . LEU A 1 82 ? -13.670 -2.811 -1.684 1.00 82.12 82 LEU A C 1
ATOM 654 O O . LEU A 1 82 ? -14.006 -2.981 -0.516 1.00 82.12 82 LEU A O 1
ATOM 658 N N . ASP A 1 83 ? -13.763 -3.781 -2.595 1.00 85.00 83 ASP A N 1
ATOM 659 C CA . ASP A 1 83 ? -14.326 -5.104 -2.288 1.00 85.00 83 ASP A CA 1
ATOM 660 C C . ASP A 1 83 ? -13.511 -5.807 -1.192 1.00 85.00 83 ASP A C 1
ATOM 662 O O . ASP A 1 83 ? -14.068 -6.310 -0.212 1.00 85.00 83 ASP A O 1
ATOM 666 N N . VAL A 1 84 ? -12.179 -5.768 -1.308 1.00 93.38 84 VAL A N 1
ATOM 667 C CA . VAL A 1 84 ? -11.259 -6.299 -0.291 1.00 93.38 84 VAL A CA 1
ATOM 668 C C . VAL A 1 84 ? -11.383 -5.517 1.014 1.00 93.38 84 VAL A C 1
ATOM 670 O O . VAL A 1 84 ? -11.471 -6.121 2.079 1.00 93.38 84 VAL A O 1
ATOM 673 N N . GLY A 1 85 ? -11.420 -4.185 0.955 1.00 92.31 85 GLY A N 1
ATOM 674 C CA . GLY A 1 85 ? -11.532 -3.318 2.125 1.00 92.31 85 GLY A CA 1
ATOM 675 C C . GLY A 1 85 ? -12.822 -3.551 2.90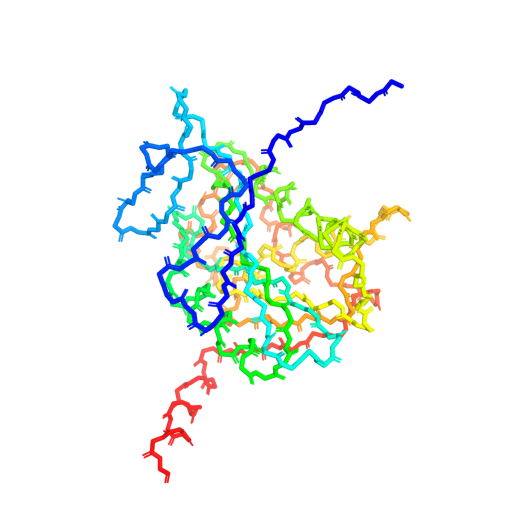0 1.00 92.31 85 GLY A C 1
ATOM 676 O O . GLY A 1 85 ? -12.782 -3.678 4.121 1.00 92.31 85 GLY A O 1
ATOM 677 N N . ARG A 1 86 ? -13.951 -3.705 2.202 1.00 88.25 86 ARG A N 1
ATOM 678 C CA . ARG A 1 86 ? -15.245 -4.075 2.794 1.00 88.25 86 ARG A CA 1
ATOM 679 C C . ARG A 1 86 ? -15.203 -5.468 3.405 1.00 88.25 86 ARG A C 1
ATOM 681 O O . ARG A 1 86 ? -15.673 -5.646 4.525 1.00 88.25 86 ARG A O 1
ATOM 688 N N . TRP A 1 87 ? -14.615 -6.445 2.714 1.00 94.19 87 TRP A N 1
ATOM 689 C CA . TRP A 1 87 ? -14.479 -7.801 3.245 1.00 94.19 87 TRP A CA 1
ATOM 690 C C . TRP A 1 87 ? -13.626 -7.833 4.524 1.00 94.19 87 TRP A C 1
ATOM 692 O O . TRP A 1 87 ? -14.062 -8.390 5.532 1.00 94.19 87 TRP A O 1
ATOM 702 N N . ILE A 1 88 ? -12.464 -7.170 4.516 1.00 94.75 88 ILE A N 1
ATOM 703 C CA . ILE A 1 88 ? -11.562 -7.029 5.671 1.00 94.75 88 ILE A CA 1
ATOM 704 C C . ILE A 1 88 ? -12.253 -6.287 6.824 1.00 94.75 88 ILE A C 1
ATOM 706 O O . ILE A 1 88 ? -12.160 -6.717 7.976 1.00 94.75 88 ILE A O 1
ATOM 710 N N . ALA A 1 89 ? -13.002 -5.222 6.530 1.00 93.19 89 ALA A N 1
ATOM 711 C CA . ALA A 1 89 ? -13.800 -4.513 7.527 1.00 93.19 89 ALA A CA 1
ATOM 712 C C . ALA A 1 89 ? -14.911 -5.386 8.124 1.00 93.19 89 ALA A C 1
ATOM 714 O O . ALA A 1 89 ? -15.160 -5.333 9.329 1.00 93.19 89 ALA A O 1
ATOM 715 N N . GLY A 1 90 ? -15.510 -6.272 7.326 1.00 91.81 90 GLY A N 1
ATOM 716 C CA . GLY A 1 90 ? -16.416 -7.316 7.807 1.00 91.81 90 GLY A CA 1
ATOM 717 C C . GLY A 1 90 ? -15.764 -8.291 8.797 1.00 91.81 90 GLY A C 1
ATOM 718 O O . GLY A 1 90 ? -16.458 -8.840 9.646 1.00 91.81 90 GLY A O 1
ATOM 719 N N . GLN A 1 91 ? -14.436 -8.458 8.749 1.00 96.00 91 GLN A N 1
ATOM 720 C CA . GLN A 1 91 ? -13.659 -9.243 9.724 1.00 96.00 91 GLN A CA 1
ATOM 721 C C . GLN A 1 91 ? -13.216 -8.428 10.957 1.00 96.00 91 GLN A C 1
ATOM 723 O O . GLN A 1 91 ? -12.471 -8.924 11.805 1.00 96.00 91 GLN A O 1
ATOM 728 N N . GLY A 1 92 ? -13.646 -7.168 11.073 1.00 93.88 92 GLY A N 1
ATOM 729 C CA . GLY A 1 92 ? -13.384 -6.306 12.226 1.00 93.88 92 GLY A CA 1
ATOM 730 C C . GLY A 1 92 ? -12.154 -5.400 12.112 1.00 93.88 92 GLY A C 1
ATOM 731 O O . GLY A 1 92 ? -11.877 -4.656 13.053 1.00 93.88 92 GLY A O 1
ATOM 732 N N . TYR A 1 93 ? -11.428 -5.428 10.994 1.00 97.00 93 TYR A N 1
ATOM 733 C CA . TYR A 1 93 ? -10.253 -4.578 10.759 1.00 97.00 93 TYR A CA 1
ATOM 734 C C . TYR A 1 93 ? -10.656 -3.197 10.222 1.00 97.00 93 TYR A C 1
ATOM 736 O O . TYR A 1 93 ? -11.637 -3.068 9.502 1.00 97.00 93 TYR A O 1
ATOM 744 N N . THR A 1 94 ? -9.866 -2.157 10.479 1.00 95.94 94 THR A N 1
ATOM 745 C CA . THR A 1 94 ? -9.970 -0.887 9.738 1.00 95.94 94 THR A CA 1
ATOM 746 C C . THR A 1 94 ? -9.108 -0.951 8.480 1.00 95.94 94 THR A C 1
ATOM 748 O O . THR A 1 94 ? -7.887 -1.080 8.570 1.00 95.94 94 THR A O 1
ATOM 751 N N . ALA A 1 95 ? -9.719 -0.853 7.302 1.00 96.06 95 ALA A N 1
ATOM 752 C CA . ALA A 1 95 ? -8.995 -0.884 6.035 1.00 96.06 95 ALA A CA 1
ATOM 753 C C . ALA A 1 95 ? -8.681 0.534 5.539 1.00 96.06 95 ALA A C 1
ATOM 755 O O . ALA A 1 95 ? -9.536 1.413 5.564 1.00 96.06 95 ALA A O 1
ATOM 756 N N . PHE A 1 96 ? -7.462 0.745 5.053 1.00 94.38 96 PHE A N 1
ATOM 757 C CA . PHE A 1 96 ? -6.996 1.980 4.427 1.00 94.38 96 PHE A CA 1
ATOM 758 C C . PHE A 1 96 ? -6.607 1.664 2.986 1.00 94.38 96 PHE A C 1
ATOM 760 O O . PHE A 1 96 ? -5.616 0.989 2.759 1.00 94.38 96 PHE A O 1
ATOM 767 N N . ILE A 1 97 ? -7.368 2.116 1.998 1.00 93.25 97 ILE A N 1
ATOM 768 C CA . ILE A 1 97 ? -7.150 1.792 0.585 1.00 93.25 97 ILE A CA 1
ATOM 769 C C . ILE A 1 97 ? -6.416 2.947 -0.084 1.00 93.25 97 ILE A C 1
ATOM 771 O O . ILE A 1 97 ? -6.927 4.067 -0.121 1.00 93.25 97 ILE A O 1
ATOM 775 N N . LEU A 1 98 ? -5.240 2.672 -0.641 1.00 90.94 98 LEU A N 1
ATOM 776 C CA . LEU A 1 98 ? -4.404 3.666 -1.304 1.00 90.94 98 LEU A CA 1
ATOM 777 C C . LEU A 1 98 ? -4.674 3.730 -2.813 1.00 90.94 98 LEU A C 1
ATOM 779 O O . LEU A 1 98 ? -4.502 2.748 -3.528 1.00 90.94 98 LEU A O 1
ATOM 783 N N . SER A 1 99 ? -4.980 4.922 -3.320 1.00 84.62 99 SER A N 1
ATOM 784 C CA . SER A 1 99 ? -4.826 5.267 -4.737 1.00 84.62 99 SER A CA 1
ATOM 785 C C . SER A 1 99 ? -3.578 6.144 -4.878 1.00 84.62 99 SER A C 1
ATOM 787 O O . SER A 1 99 ? -3.560 7.292 -4.429 1.00 84.62 99 SER A O 1
ATOM 789 N N . TYR A 1 100 ? -2.500 5.572 -5.422 1.00 83.81 100 TYR A N 1
ATOM 790 C CA . TYR A 1 100 ? -1.173 6.194 -5.506 1.00 83.81 100 TYR A CA 1
ATOM 791 C C . TYR A 1 100 ? -0.897 6.797 -6.889 1.00 83.81 100 TYR A C 1
ATOM 793 O O . TYR 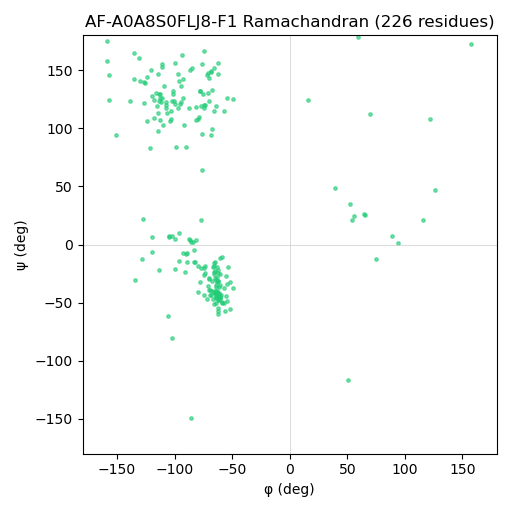A 1 100 ? -1.453 6.368 -7.904 1.00 83.81 100 TYR A O 1
ATOM 801 N N . ARG A 1 101 ? 0.013 7.778 -6.958 1.00 81.56 101 ARG A N 1
ATOM 802 C CA . ARG A 1 101 ? 0.462 8.353 -8.234 1.00 81.56 101 ARG A CA 1
ATOM 803 C C . ARG A 1 101 ? 1.262 7.338 -9.031 1.00 81.56 101 ARG A C 1
ATOM 805 O O . ARG A 1 101 ? 2.169 6.716 -8.491 1.00 81.56 101 ARG A O 1
ATOM 812 N N . MET A 1 102 ? 0.962 7.198 -10.320 1.00 80.50 102 MET A N 1
ATOM 813 C CA . MET A 1 102 ? 1.671 6.274 -11.211 1.00 80.50 102 MET A CA 1
ATOM 814 C C . MET A 1 102 ? 3.094 6.759 -11.526 1.00 80.50 102 MET A C 1
ATOM 816 O O . MET A 1 102 ? 3.306 7.964 -11.671 1.00 80.50 102 MET A O 1
ATOM 820 N N . PRO A 1 103 ? 4.058 5.846 -11.729 1.00 71.69 103 PRO A N 1
ATOM 821 C CA . PRO A 1 103 ? 5.463 6.187 -11.924 1.00 71.69 103 PRO A CA 1
ATOM 822 C C . PRO A 1 103 ? 5.771 6.723 -13.334 1.00 71.69 103 PRO A C 1
ATOM 824 O O . PRO A 1 103 ? 6.914 6.693 -13.748 1.00 71.69 103 PRO A O 1
ATOM 827 N N . SER A 1 104 ? 4.799 7.234 -14.105 1.00 63.53 104 SER A N 1
ATOM 828 C CA . SER A 1 104 ? 4.946 7.533 -15.547 1.00 63.53 104 SER A CA 1
ATOM 829 C C . SER A 1 104 ? 6.055 8.524 -15.929 1.00 63.53 104 SER A C 1
ATOM 831 O O . SER A 1 104 ? 6.321 8.683 -17.116 1.00 63.53 104 SER A O 1
ATOM 833 N N . VAL A 1 105 ? 6.653 9.203 -14.948 1.00 55.41 105 VAL A N 1
ATOM 834 C CA . VAL A 1 105 ? 7.813 10.095 -15.107 1.00 55.41 105 VAL A CA 1
ATOM 835 C C . VAL A 1 105 ? 8.869 9.842 -14.020 1.00 55.41 105 VAL A C 1
ATOM 837 O O . VAL A 1 105 ? 10.049 10.054 -14.267 1.00 55.41 105 VAL A O 1
ATOM 840 N N . ASN A 1 106 ? 8.462 9.420 -12.815 1.00 62.38 106 ASN A N 1
ATOM 841 C CA . ASN A 1 106 ? 9.366 9.174 -11.690 1.00 62.38 106 ASN A CA 1
ATOM 842 C C . ASN A 1 106 ? 8.732 8.194 -10.678 1.00 62.38 106 ASN A C 1
ATOM 844 O O . ASN A 1 106 ? 7.637 8.466 -10.169 1.00 62.38 106 ASN A O 1
ATOM 848 N N . GLY A 1 107 ? 9.420 7.087 -10.371 1.00 69.12 107 GLY A N 1
ATOM 849 C CA . GLY A 1 107 ? 8.988 6.063 -9.408 1.00 69.12 107 GLY A CA 1
ATOM 850 C C . GLY A 1 107 ? 8.855 6.581 -7.975 1.00 69.12 107 GLY A C 1
ATOM 851 O O . GLY A 1 107 ? 7.971 6.151 -7.228 1.00 69.12 107 GLY A O 1
ATOM 852 N N . TYR A 1 108 ? 9.630 7.615 -7.639 1.00 77.62 108 TYR A N 1
ATOM 853 C CA . TYR A 1 108 ? 9.648 8.286 -6.342 1.00 77.62 108 TYR A CA 1
ATOM 854 C C . TYR A 1 108 ? 8.259 8.677 -5.827 1.00 77.62 108 TYR A C 1
ATOM 856 O O . TYR A 1 108 ? 8.005 8.586 -4.627 1.00 77.62 108 TYR A O 1
ATOM 864 N N . TYR A 1 109 ? 7.343 9.117 -6.699 1.00 79.38 109 TYR A N 1
ATOM 865 C CA . TYR A 1 109 ? 6.021 9.560 -6.250 1.00 79.38 109 TYR A CA 1
ATOM 866 C C . TYR A 1 109 ? 5.158 8.407 -5.739 1.00 79.38 109 TYR A C 1
ATOM 868 O O . TYR A 1 109 ? 4.552 8.558 -4.681 1.00 79.38 109 TYR A O 1
ATOM 876 N N . SER A 1 110 ? 5.140 7.261 -6.430 1.00 82.81 110 SER A N 1
ATOM 877 C CA . SER A 1 110 ? 4.397 6.075 -5.981 1.00 82.81 110 SER A CA 1
ATOM 878 C C . SER A 1 110 ? 4.918 5.590 -4.633 1.00 82.81 110 SER A C 1
ATOM 880 O O . SER A 1 110 ? 4.135 5.305 -3.727 1.00 82.81 110 SER A O 1
ATOM 882 N N . PHE A 1 111 ? 6.247 5.547 -4.488 1.00 85.94 111 PHE A N 1
ATOM 883 C CA . PHE A 1 111 ? 6.901 5.148 -3.247 1.00 85.94 111 PHE A CA 1
ATOM 884 C C . PHE A 1 111 ? 6.547 6.116 -2.125 1.00 85.94 111 PHE A C 1
ATOM 886 O O . PHE A 1 111 ? 5.989 5.694 -1.117 1.00 85.94 111 PHE A O 1
ATOM 893 N N . ALA A 1 112 ? 6.768 7.417 -2.323 1.00 81.56 112 ALA A N 1
ATOM 894 C CA . ALA A 1 112 ? 6.453 8.440 -1.331 1.00 81.56 112 ALA A CA 1
ATOM 895 C C . ALA A 1 112 ? 4.974 8.425 -0.912 1.00 81.56 112 ALA A C 1
ATOM 897 O O . ALA A 1 112 ? 4.676 8.642 0.259 1.00 81.56 112 ALA A O 1
ATOM 898 N N . ASP A 1 113 ? 4.050 8.164 -1.836 1.00 84.75 113 ASP A N 1
ATOM 899 C CA . ASP A 1 113 ? 2.621 8.077 -1.528 1.00 84.75 113 ASP A CA 1
ATOM 900 C C . ASP A 1 113 ? 2.310 6.914 -0.592 1.00 84.75 113 ASP A C 1
ATOM 902 O O . ASP A 1 113 ? 1.620 7.104 0.408 1.00 84.75 113 ASP A O 1
ATOM 906 N N . ALA A 1 114 ? 2.860 5.733 -0.872 1.00 88.62 114 ALA A N 1
ATOM 907 C CA . ALA A 1 114 ? 2.640 4.563 -0.037 1.00 88.62 114 ALA A CA 1
ATOM 908 C C . ALA A 1 114 ? 3.362 4.659 1.318 1.00 88.62 114 ALA A C 1
ATOM 910 O O . ALA A 1 114 ? 2.778 4.304 2.342 1.00 88.62 114 ALA A O 1
ATOM 911 N N . LYS A 1 115 ? 4.563 5.259 1.356 1.00 84.50 115 LYS A N 1
ATOM 912 C CA . LYS A 1 115 ? 5.251 5.627 2.606 1.00 84.50 115 LYS A CA 1
ATOM 913 C C . LYS A 1 115 ? 4.377 6.548 3.471 1.00 84.50 115 LYS A C 1
ATOM 915 O O . LYS A 1 115 ? 4.132 6.291 4.648 1.00 84.50 115 LYS A O 1
ATOM 920 N N . ASN A 1 116 ? 3.853 7.618 2.872 1.00 83.00 116 ASN A N 1
ATOM 921 C CA . ASN A 1 116 ? 2.985 8.563 3.573 1.00 83.00 116 ASN A CA 1
ATOM 922 C C . ASN A 1 116 ? 1.667 7.922 4.017 1.00 83.00 116 ASN A C 1
ATOM 924 O O . ASN A 1 116 ? 1.109 8.345 5.026 1.00 83.00 116 ASN A O 1
ATOM 928 N N . ALA A 1 117 ? 1.176 6.912 3.297 1.00 86.94 117 ALA A N 1
ATOM 929 C CA . ALA A 1 117 ? -0.046 6.214 3.661 1.00 86.94 117 ALA A CA 1
ATOM 930 C C . ALA A 1 117 ? 0.098 5.407 4.951 1.00 86.94 117 ALA A C 1
ATOM 932 O O . ALA A 1 117 ? -0.799 5.455 5.788 1.00 86.94 117 ALA A O 1
ATOM 933 N N . LEU A 1 118 ? 1.241 4.748 5.162 1.00 87.25 118 LEU A N 1
ATOM 934 C CA . LEU A 1 118 ? 1.545 4.098 6.440 1.00 87.25 118 LEU A CA 1
ATOM 935 C C . LEU A 1 118 ? 1.588 5.116 7.588 1.00 87.25 118 LEU A C 1
ATOM 937 O O . LEU A 1 118 ? 0.937 4.916 8.610 1.00 87.25 118 LEU A O 1
ATOM 941 N N . ASN A 1 119 ? 2.268 6.251 7.392 1.00 83.25 119 ASN A N 1
ATOM 942 C CA . ASN A 1 119 ? 2.315 7.326 8.393 1.00 83.25 119 ASN A CA 1
ATOM 943 C C . ASN A 1 119 ? 0.923 7.908 8.696 1.00 83.25 119 ASN A C 1
ATOM 945 O O . ASN A 1 119 ? 0.613 8.249 9.841 1.00 83.25 119 ASN A O 1
ATOM 949 N N . PHE A 1 120 ? 0.069 8.013 7.673 1.00 83.88 120 PHE A N 1
ATOM 950 C CA . PHE A 1 120 ? -1.292 8.513 7.823 1.00 83.88 120 PHE A CA 1
ATOM 951 C C . PHE A 1 120 ? -2.137 7.631 8.747 1.00 83.88 120 PHE A C 1
ATOM 953 O O . PHE A 1 120 ? -2.976 8.169 9.461 1.00 83.88 120 PHE A O 1
ATOM 960 N N . ILE A 1 121 ? -1.907 6.315 8.805 1.00 88.50 121 ILE A N 1
ATOM 961 C CA . ILE A 1 121 ? -2.664 5.412 9.691 1.00 88.50 121 ILE A CA 1
ATOM 962 C C . ILE A 1 121 ? -2.489 5.809 11.159 1.00 88.50 121 ILE A C 1
ATOM 964 O O . ILE A 1 121 ? -3.476 5.911 11.887 1.00 88.50 121 ILE A O 1
ATOM 968 N N . SER A 1 122 ? -1.256 6.088 11.591 1.00 83.69 122 SER A N 1
ATOM 969 C CA . SER A 1 122 ? -0.979 6.543 12.959 1.00 83.69 122 SER A CA 1
ATOM 970 C C . SER A 1 122 ? -1.612 7.907 13.244 1.00 83.69 122 SER A C 1
ATOM 972 O O . SER A 1 122 ? -2.203 8.103 14.306 1.00 83.69 122 SER A O 1
ATOM 974 N N . TYR A 1 123 ? -1.540 8.836 12.284 1.00 81.56 123 TYR A N 1
ATOM 975 C CA . TYR A 1 123 ? -2.200 10.140 12.390 1.00 81.56 123 TYR A CA 1
ATOM 976 C C . TYR A 1 123 ? -3.725 10.001 12.514 1.00 81.56 123 TYR A C 1
ATOM 978 O O . TYR A 1 123 ? -4.335 10.597 13.400 1.00 81.56 123 TYR A O 1
ATOM 986 N N . TRP A 1 124 ? -4.336 9.180 11.658 1.00 85.56 124 TRP A N 1
ATOM 987 C CA . TRP A 1 124 ? -5.772 8.927 11.648 1.00 85.56 124 TRP A CA 1
ATOM 988 C C . TRP A 1 124 ? -6.240 8.271 12.947 1.00 85.56 124 TRP A C 1
ATOM 990 O O . TRP A 1 124 ? -7.277 8.661 13.482 1.00 85.56 124 TRP A O 1
ATOM 1000 N N . ALA A 1 125 ? -5.466 7.319 13.479 1.00 85.69 125 ALA A N 1
ATOM 1001 C CA . ALA A 1 125 ? -5.755 6.669 14.752 1.00 85.69 125 ALA A CA 1
ATOM 1002 C C . ALA A 1 125 ? -5.816 7.696 15.893 1.00 85.69 125 ALA A C 1
ATOM 1004 O O . ALA A 1 125 ? -6.816 7.752 16.604 1.00 85.69 125 ALA A O 1
ATOM 1005 N N . GLY A 1 126 ? -4.810 8.575 15.995 1.00 82.00 126 GLY A N 1
ATOM 1006 C CA . GLY A 1 126 ? -4.791 9.650 16.991 1.00 82.00 126 GLY A CA 1
ATOM 1007 C C . GLY A 1 126 ? -5.944 10.644 16.827 1.00 82.00 126 GLY A C 1
ATOM 1008 O O . GLY A 1 126 ? -6.610 10.973 17.803 1.00 82.00 126 GLY A O 1
ATOM 1009 N N . MET A 1 127 ? -6.223 11.078 15.593 1.00 82.56 127 MET A N 1
ATOM 1010 C CA . MET A 1 127 ? -7.332 11.995 15.290 1.00 82.56 127 MET A CA 1
ATOM 1011 C C . MET A 1 127 ? -8.708 11.389 15.602 1.00 82.56 127 MET A C 1
ATOM 1013 O O . MET A 1 127 ? -9.632 12.119 15.942 1.00 82.56 127 MET A O 1
ATOM 1017 N N . SER A 1 128 ? -8.844 10.068 15.484 1.00 80.12 128 SER A N 1
ATOM 1018 C CA . SER A 1 128 ? -10.103 9.348 15.706 1.00 80.12 128 SER A CA 1
ATOM 1019 C C . SER A 1 128 ? -10.224 8.766 17.117 1.00 80.12 128 SER A C 1
ATOM 1021 O O . SER A 1 128 ? -11.117 7.955 17.346 1.00 80.12 128 SER A O 1
ATOM 1023 N N . GLU A 1 129 ? -9.314 9.118 18.035 1.00 87.19 129 GLU A N 1
ATOM 1024 C CA . GLU A 1 129 ? -9.238 8.570 19.401 1.00 87.19 129 GLU A CA 1
ATOM 1025 C C . GLU A 1 129 ? -9.220 7.027 19.436 1.00 87.19 129 GLU A C 1
ATOM 1027 O O . GLU A 1 129 ? -9.763 6.377 20.330 1.00 87.19 129 GLU A O 1
ATOM 1032 N N . ARG A 1 130 ? -8.581 6.417 18.432 1.00 85.62 130 ARG A N 1
ATOM 1033 C CA . ARG A 1 130 ? -8.441 4.967 18.272 1.00 85.62 130 ARG A CA 1
ATOM 1034 C C . ARG A 1 130 ? -6.994 4.540 18.478 1.00 85.62 130 ARG A C 1
ATOM 1036 O O . ARG A 1 130 ? -6.051 5.284 18.220 1.00 85.62 130 ARG A O 1
ATOM 1043 N N . THR A 1 131 ? -6.816 3.285 18.869 1.00 90.00 131 THR A N 1
ATOM 1044 C CA . THR A 1 131 ? -5.513 2.620 18.903 1.00 90.00 131 THR A CA 1
ATOM 1045 C C . THR A 1 131 ? -5.579 1.328 18.100 1.00 90.00 131 THR A C 1
ATOM 1047 O O . THR A 1 131 ? -6.570 0.595 18.151 1.00 90.00 131 THR A O 1
ATOM 1050 N N . PHE A 1 132 ? -4.525 1.058 17.330 1.00 94.44 132 PHE A N 1
ATOM 1051 C CA . PHE A 1 132 ? -4.365 -0.215 16.640 1.00 94.44 132 PHE A CA 1
ATOM 1052 C C . PHE A 1 132 ? -3.371 -1.086 17.402 1.00 94.44 132 PHE A C 1
ATOM 1054 O O . PHE A 1 132 ? -2.270 -0.649 17.724 1.00 94.44 132 PHE A O 1
ATOM 1061 N N . LYS A 1 133 ? -3.766 -2.329 17.672 1.00 95.69 133 LYS A N 1
ATOM 1062 C CA . LYS A 1 133 ? -2.902 -3.397 18.184 1.00 95.69 133 LYS A CA 1
ATOM 1063 C C . LYS A 1 133 ? -1.911 -3.869 17.131 1.00 95.69 133 LYS A C 1
ATOM 1065 O O . LYS A 1 133 ? -0.851 -4.363 17.486 1.00 95.69 133 LYS A O 1
ATOM 1070 N N . SER A 1 134 ? -2.299 -3.781 15.859 1.00 94.81 134 SER A N 1
ATOM 1071 C CA . SER A 1 134 ? -1.405 -4.037 14.740 1.00 94.81 134 SER A CA 1
ATOM 1072 C C . SER A 1 134 ? -1.884 -3.358 13.453 1.00 94.81 134 SER A C 1
ATOM 1074 O O . SER A 1 134 ? -3.090 -3.259 13.211 1.00 94.81 134 SER A O 1
ATOM 1076 N N . VAL A 1 135 ? -0.921 -2.921 12.643 1.00 94.94 135 VAL A N 1
ATOM 1077 C CA . VAL A 1 135 ? -1.050 -2.337 11.309 1.00 94.94 135 VAL A CA 1
ATOM 1078 C C . VAL A 1 135 ? -0.402 -3.277 10.288 1.00 94.94 135 VAL A C 1
ATOM 1080 O O . VAL A 1 135 ? 0.813 -3.454 10.272 1.00 94.94 135 VAL A O 1
ATOM 1083 N N . GLY A 1 136 ? -1.200 -3.875 9.409 1.00 95.75 136 GLY A N 1
ATOM 1084 C CA . GLY A 1 136 ? -0.716 -4.678 8.285 1.00 95.75 136 GLY A CA 1
ATOM 1085 C C . GLY A 1 136 ? -0.569 -3.884 6.990 1.00 95.75 136 GLY A C 1
ATOM 1086 O O . GLY A 1 136 ? -1.175 -2.825 6.823 1.00 95.75 136 GLY A O 1
ATOM 1087 N N . CYS A 1 137 ? 0.177 -4.433 6.033 1.00 96.38 137 CYS A N 1
ATOM 1088 C CA . CYS A 1 137 ? 0.231 -3.934 4.657 1.00 96.38 137 CYS A CA 1
ATOM 1089 C C . CYS A 1 137 ? -0.074 -5.063 3.663 1.00 96.38 137 CYS A C 1
ATOM 1091 O O . CYS A 1 137 ? 0.599 -6.093 3.638 1.00 96.38 137 CYS A O 1
ATOM 1093 N N . MET A 1 138 ? -1.100 -4.883 2.839 1.00 97.81 138 MET A N 1
ATOM 1094 C CA . MET A 1 138 ? -1.558 -5.840 1.842 1.00 97.81 138 MET A CA 1
ATOM 1095 C C . MET A 1 138 ? -1.429 -5.240 0.447 1.00 97.81 138 MET A C 1
ATOM 1097 O O . MET A 1 138 ? -1.992 -4.184 0.176 1.00 97.81 138 MET A O 1
ATOM 1101 N N . GLY A 1 139 ? -0.722 -5.917 -0.453 1.00 97.12 139 GLY A N 1
ATOM 1102 C CA . GLY A 1 139 ? -0.496 -5.425 -1.809 1.00 97.12 139 GLY A CA 1
ATOM 1103 C C . GLY A 1 139 ? -0.811 -6.463 -2.879 1.00 97.12 139 GLY A C 1
ATOM 1104 O O . GLY A 1 139 ? -0.466 -7.634 -2.732 1.00 97.12 139 GLY A O 1
ATOM 1105 N N . PHE A 1 140 ? -1.415 -6.019 -3.983 1.00 95.62 140 PHE A N 1
ATOM 1106 C CA . PHE A 1 140 ? -1.828 -6.870 -5.104 1.00 95.62 140 PHE A CA 1
ATOM 1107 C C . PHE A 1 140 ? -1.009 -6.581 -6.363 1.00 95.62 140 PHE A C 1
ATOM 1109 O O . PHE A 1 140 ? -0.911 -5.429 -6.776 1.00 95.62 140 PHE A O 1
ATOM 1116 N N . SER A 1 141 ? -0.428 -7.584 -7.028 1.00 93.62 141 SER A N 1
ATOM 1117 C CA . SER A 1 141 ? 0.321 -7.384 -8.286 1.00 93.62 141 SER A CA 1
ATOM 1118 C C . SER A 1 141 ? 1.371 -6.256 -8.186 1.00 93.62 141 SER A C 1
ATOM 1120 O O . SER A 1 141 ? 2.306 -6.347 -7.392 1.00 93.62 141 SER A O 1
ATOM 1122 N N . ALA A 1 142 ? 1.224 -5.172 -8.956 1.00 91.81 142 ALA A N 1
ATOM 1123 C CA . ALA A 1 142 ? 2.052 -3.966 -8.855 1.00 91.81 142 ALA A CA 1
ATOM 1124 C C . ALA A 1 142 ? 1.943 -3.246 -7.495 1.00 91.81 142 ALA A C 1
ATOM 1126 O O . ALA A 1 142 ? 2.916 -2.666 -7.030 1.00 91.81 142 ALA A O 1
ATOM 1127 N N . GLY A 1 143 ? 0.793 -3.309 -6.828 1.00 94.38 143 GLY A N 1
ATOM 1128 C CA . GLY A 1 143 ? 0.638 -2.855 -5.449 1.00 94.38 143 GLY A CA 1
ATOM 1129 C C . GLY A 1 143 ? 1.354 -3.765 -4.451 1.00 94.38 143 GLY A C 1
ATOM 1130 O O . GLY A 1 143 ? 1.865 -3.289 -3.446 1.00 94.38 143 GLY A O 1
ATOM 1131 N N . GLY A 1 144 ? 1.486 -5.057 -4.769 1.00 94.31 144 GLY A N 1
ATOM 1132 C CA . GLY A 1 144 ? 2.334 -6.005 -4.037 1.00 94.31 144 GLY A CA 1
ATOM 1133 C C . GLY A 1 144 ? 3.813 -5.642 -4.142 1.00 94.31 144 GLY A C 1
ATOM 1134 O O . GLY A 1 144 ? 4.517 -5.626 -3.136 1.00 94.31 144 GLY A O 1
ATOM 1135 N N . HIS A 1 145 ? 4.254 -5.249 -5.340 1.00 93.62 145 HIS A N 1
ATOM 1136 C CA . HIS A 1 145 ? 5.585 -4.677 -5.536 1.00 93.62 145 HIS A CA 1
ATOM 1137 C C . HIS A 1 145 ? 5.783 -3.419 -4.687 1.00 93.62 145 HIS A C 1
ATOM 1139 O O . HIS A 1 145 ? 6.744 -3.314 -3.935 1.00 93.62 145 HIS A O 1
ATOM 1145 N N . LEU A 1 146 ? 4.839 -2.476 -4.762 1.00 93.31 146 LEU A N 1
ATOM 1146 C CA . LEU A 1 146 ? 4.899 -1.229 -4.003 1.00 93.31 146 LEU A CA 1
ATOM 1147 C C . LEU A 1 146 ? 4.946 -1.469 -2.484 1.00 93.31 146 LEU A C 1
ATOM 1149 O O . LEU A 1 146 ? 5.759 -0.847 -1.804 1.00 93.31 146 LEU A O 1
ATOM 1153 N N . ALA A 1 147 ? 4.125 -2.390 -1.971 1.00 93.62 147 ALA A N 1
ATOM 1154 C CA . ALA A 1 147 ? 4.101 -2.786 -0.564 1.00 93.62 147 ALA A CA 1
ATOM 1155 C C . ALA A 1 147 ? 5.443 -3.371 -0.100 1.00 93.62 147 ALA A C 1
ATOM 1157 O O . ALA A 1 147 ? 5.952 -2.979 0.948 1.00 93.62 147 ALA A O 1
ATOM 1158 N N . GLY A 1 148 ? 6.041 -4.275 -0.883 1.00 90.88 148 GLY A N 1
ATOM 1159 C CA . GLY A 1 148 ? 7.359 -4.828 -0.565 1.00 90.88 148 GLY A CA 1
ATOM 1160 C C . GLY A 1 148 ? 8.467 -3.773 -0.629 1.00 90.88 148 GLY A C 1
ATOM 1161 O O . GLY A 1 148 ? 9.325 -3.717 0.252 1.00 90.88 148 GLY A O 1
ATOM 1162 N N . TYR A 1 149 ? 8.411 -2.891 -1.629 1.00 88.75 149 TYR A N 1
ATOM 1163 C CA . TYR A 1 149 ? 9.444 -1.889 -1.881 1.00 88.75 149 TYR A CA 1
ATOM 1164 C C . TYR A 1 149 ? 9.523 -0.834 -0.773 1.00 88.75 149 TYR A C 1
ATOM 1166 O O . TYR A 1 149 ? 10.609 -0.532 -0.276 1.00 88.75 149 TYR A O 1
ATOM 1174 N N . ILE A 1 150 ? 8.383 -0.275 -0.343 1.00 85.44 150 ILE A N 1
ATOM 1175 C CA . ILE A 1 150 ? 8.394 0.725 0.737 1.00 85.44 150 ILE A CA 1
ATOM 1176 C C . ILE A 1 150 ? 8.885 0.120 2.046 1.00 85.44 150 ILE A C 1
ATOM 1178 O O . ILE A 1 150 ? 9.618 0.779 2.775 1.00 85.44 150 ILE A O 1
ATOM 1182 N N . THR A 1 151 ? 8.530 -1.134 2.316 1.00 77.31 151 THR A N 1
ATOM 1183 C CA . THR A 1 151 ? 8.943 -1.833 3.526 1.00 77.31 151 THR A CA 1
ATOM 1184 C C . THR A 1 151 ? 10.460 -2.020 3.547 1.00 77.31 151 THR A C 1
ATOM 1186 O O . THR A 1 151 ? 11.077 -1.711 4.557 1.00 77.31 151 THR A O 1
ATOM 1189 N N . HIS A 1 152 ? 11.084 -2.379 2.418 1.00 71.81 152 HIS A N 1
ATOM 1190 C CA . HIS A 1 152 ? 12.545 -2.408 2.286 1.00 71.81 152 HIS A CA 1
ATOM 1191 C C . HIS A 1 152 ? 13.205 -1.054 2.610 1.00 71.81 152 HIS A C 1
ATOM 1193 O O . HIS A 1 152 ? 14.019 -0.982 3.530 1.00 71.81 152 HIS A O 1
ATOM 1199 N N . LEU A 1 153 ? 12.824 0.024 1.910 1.00 63.19 153 LEU A N 1
ATOM 1200 C CA . LEU A 1 153 ? 13.459 1.342 2.080 1.00 63.19 153 LEU A CA 1
ATOM 1201 C C . LEU A 1 153 ? 13.244 1.959 3.470 1.00 63.19 153 LEU A C 1
ATOM 1203 O O . LEU A 1 153 ? 13.979 2.854 3.869 1.00 63.19 153 LEU A O 1
ATOM 1207 N N . HIS A 1 154 ? 12.197 1.552 4.185 1.00 59.91 154 HIS A N 1
ATOM 1208 C CA . HIS A 1 154 ? 11.897 2.059 5.523 1.00 59.91 154 HIS A CA 1
ATOM 1209 C C . HIS A 1 154 ? 12.745 1.425 6.626 1.00 59.91 154 HIS A C 1
ATOM 1211 O O . HIS A 1 154 ? 12.841 1.993 7.716 1.00 59.91 154 HIS A O 1
ATOM 1217 N N . TYR A 1 155 ? 13.375 0.275 6.382 1.00 60.31 155 TYR A N 1
ATOM 1218 C CA . TYR A 1 155 ? 14.257 -0.326 7.383 1.00 60.31 155 TYR A CA 1
ATOM 1219 C C . TYR A 1 155 ? 15.587 0.409 7.540 1.00 60.31 155 TYR A C 1
ATOM 1221 O O . TYR A 1 155 ? 16.208 0.280 8.592 1.00 60.31 155 TYR A O 1
ATOM 1229 N N . GLU A 1 156 ? 15.976 1.225 6.559 1.00 58.88 156 GLU A N 1
ATOM 1230 C CA . GLU A 1 156 ? 17.197 2.037 6.606 1.00 58.88 156 GLU A CA 1
ATOM 1231 C C . GLU A 1 156 ? 17.017 3.367 7.369 1.00 58.88 156 GLU A C 1
ATOM 1233 O O . GLU A 1 156 ? 18.002 3.986 7.763 1.00 58.88 156 GLU A O 1
ATOM 1238 N N . GLU A 1 157 ? 15.774 3.804 7.627 1.00 61.00 157 GLU A N 1
ATOM 1239 C CA . GLU A 1 157 ? 15.460 5.086 8.277 1.00 61.00 157 GLU A CA 1
ATOM 1240 C C . GLU A 1 157 ? 14.878 4.894 9.697 1.00 61.00 157 GLU A C 1
ATOM 1242 O O . GLU A 1 157 ? 13.863 4.220 9.888 1.00 61.00 157 GLU A O 1
ATOM 1247 N N . GLU A 1 158 ? 15.479 5.550 10.696 1.00 50.81 158 GLU A N 1
ATOM 1248 C CA . GLU A 1 158 ? 15.185 5.400 12.138 1.00 50.81 158 GLU A CA 1
ATOM 1249 C C . GLU A 1 158 ? 13.778 5.884 12.562 1.00 50.81 158 GLU A C 1
ATOM 1251 O O . GLU A 1 158 ? 13.256 5.470 13.594 1.00 50.81 158 GLU A O 1
ATOM 1256 N N . THR A 1 159 ? 13.124 6.727 11.756 1.00 50.78 159 THR A N 1
ATOM 1257 C CA . THR A 1 159 ? 11.820 7.355 12.060 1.00 50.78 159 THR A CA 1
ATOM 1258 C C . THR A 1 159 ? 10.627 6.708 11.346 1.00 50.78 159 THR A C 1
ATOM 1260 O O . THR A 1 159 ? 9.513 7.235 11.392 1.00 50.78 159 THR A O 1
ATOM 1263 N N . SER A 1 160 ? 10.836 5.580 10.666 1.00 58.41 160 SER A N 1
ATOM 1264 C CA . SER A 1 160 ? 9.831 4.982 9.781 1.00 58.41 160 SER A CA 1
ATOM 1265 C C . SER A 1 160 ? 8.727 4.220 10.519 1.00 58.41 160 SER A C 1
ATOM 1267 O O . SER A 1 160 ? 9.009 3.334 11.326 1.00 58.41 160 SER A O 1
ATOM 1269 N N . VAL A 1 161 ? 7.462 4.478 10.162 1.00 67.06 161 VAL A N 1
ATOM 1270 C CA . VAL A 1 161 ? 6.327 3.619 10.539 1.00 67.06 161 VAL A CA 1
ATOM 1271 C C . VAL A 1 161 ? 6.427 2.301 9.771 1.00 67.06 161 VAL A C 1
ATOM 1273 O O . VAL A 1 161 ? 6.494 2.287 8.542 1.00 67.06 161 VAL A O 1
ATOM 1276 N N . ARG A 1 162 ? 6.451 1.187 10.507 1.00 80.38 162 ARG A N 1
ATOM 1277 C CA . ARG A 1 162 ? 6.616 -0.170 9.973 1.00 80.38 162 ARG A CA 1
ATOM 1278 C C . ARG A 1 162 ? 5.301 -0.941 10.097 1.00 80.38 162 ARG A C 1
ATOM 1280 O O . ARG A 1 162 ? 4.681 -0.860 11.156 1.00 80.38 162 ARG A O 1
ATOM 1287 N N . PRO A 1 163 ? 4.874 -1.689 9.065 1.00 90.75 163 PRO A N 1
ATOM 1288 C CA . PRO A 1 163 ? 3.784 -2.636 9.237 1.00 90.75 163 PRO A CA 1
ATOM 1289 C C . PRO A 1 163 ? 4.257 -3.817 10.096 1.00 90.75 163 PRO A C 1
ATOM 1291 O O . PRO A 1 163 ? 5.393 -4.272 9.961 1.00 90.75 163 PRO A O 1
ATOM 1294 N N . ASP A 1 164 ? 3.381 -4.347 10.946 1.00 92.44 164 ASP A N 1
ATOM 1295 C CA . ASP A 1 164 ? 3.681 -5.520 11.779 1.00 92.44 164 ASP A CA 1
ATOM 1296 C C . ASP A 1 164 ? 3.688 -6.823 10.972 1.00 92.44 164 ASP A C 1
ATOM 1298 O O . ASP A 1 164 ? 4.232 -7.829 11.418 1.00 92.44 164 ASP A O 1
ATOM 1302 N N . TRP A 1 165 ? 3.050 -6.827 9.800 1.00 93.94 165 TRP A N 1
ATOM 1303 C CA . TRP A 1 165 ? 2.982 -7.961 8.880 1.00 93.94 165 TRP A CA 1
ATOM 1304 C C . TRP A 1 165 ? 2.643 -7.499 7.460 1.00 93.94 165 TRP A C 1
ATOM 1306 O O . TRP A 1 165 ? 2.055 -6.434 7.248 1.00 93.94 165 TRP A O 1
ATOM 1316 N N . MET A 1 166 ? 2.989 -8.329 6.475 1.00 93.56 166 MET A N 1
ATOM 1317 C CA . MET A 1 166 ? 2.660 -8.109 5.070 1.00 93.56 166 MET A CA 1
ATOM 1318 C C . MET A 1 166 ? 1.891 -9.275 4.453 1.00 93.56 166 MET A C 1
ATOM 1320 O O . MET A 1 166 ? 2.170 -10.442 4.725 1.00 93.56 166 MET A O 1
ATOM 1324 N N . ALA A 1 167 ? 0.967 -8.951 3.553 1.00 95.69 167 ALA A N 1
ATOM 1325 C CA . ALA A 1 167 ? 0.286 -9.904 2.686 1.00 95.69 167 ALA A CA 1
ATOM 1326 C C . ALA A 1 167 ? 0.479 -9.490 1.220 1.00 95.69 167 ALA A C 1
ATOM 1328 O O . ALA A 1 167 ? -0.100 -8.514 0.746 1.00 95.69 167 ALA A O 1
ATOM 1329 N N . LEU A 1 168 ? 1.317 -10.223 0.495 1.00 94.69 168 LEU A N 1
ATOM 1330 C CA . LEU A 1 168 ? 1.646 -9.946 -0.897 1.00 94.69 168 LEU A CA 1
ATOM 1331 C C . LEU A 1 168 ? 0.897 -10.931 -1.797 1.00 94.69 168 LEU A C 1
ATOM 1333 O O . LEU A 1 168 ? 1.204 -12.125 -1.847 1.00 94.69 168 LEU A O 1
ATOM 1337 N N . ILE A 1 169 ? -0.109 -10.422 -2.501 1.00 95.81 169 ILE A N 1
ATOM 1338 C CA . ILE A 1 169 ? -1.048 -11.211 -3.293 1.00 95.81 169 ILE A CA 1
ATOM 1339 C C . ILE A 1 169 ? -0.670 -11.081 -4.771 1.00 95.81 169 ILE A C 1
ATOM 1341 O O . ILE A 1 169 ? -0.680 -9.991 -5.344 1.00 95.81 169 ILE A O 1
ATOM 1345 N N . TYR A 1 170 ? -0.266 -12.204 -5.368 1.00 92.81 170 TYR A N 1
ATOM 1346 C CA . TYR A 1 170 ? 0.293 -12.322 -6.721 1.00 92.81 170 TYR A CA 1
ATOM 1347 C C . TYR A 1 170 ? 1.244 -11.166 -7.092 1.00 92.81 170 TYR A C 1
ATOM 1349 O O . TYR A 1 170 ? 1.082 -10.559 -8.155 1.00 92.81 170 TYR A O 1
ATOM 1357 N N . PRO A 1 171 ? 2.207 -10.816 -6.217 1.00 93.56 171 PRO A N 1
ATOM 1358 C CA . PRO A 1 171 ? 2.993 -9.599 -6.360 1.00 93.56 171 PRO A CA 1
ATOM 1359 C C . PRO A 1 171 ? 3.879 -9.641 -7.605 1.00 93.56 171 PRO A C 1
ATOM 1361 O O . PRO A 1 171 ? 4.348 -10.698 -8.031 1.00 93.56 171 PRO A O 1
ATOM 1364 N N . VAL A 1 172 ? 4.173 -8.464 -8.154 1.00 91.44 172 VAL A N 1
ATOM 1365 C CA . VAL A 1 172 ? 5.372 -8.305 -8.980 1.00 91.44 172 VAL A CA 1
ATOM 1366 C C . VAL A 1 172 ? 6.571 -8.312 -8.032 1.00 91.44 172 VAL A C 1
ATOM 1368 O O . VAL A 1 172 ? 6.633 -7.501 -7.115 1.00 91.44 172 VAL A O 1
ATOM 1371 N N . ILE A 1 173 ? 7.475 -9.270 -8.226 1.00 90.00 173 ILE A N 1
ATOM 1372 C CA . ILE A 1 173 ? 8.679 -9.451 -7.403 1.00 90.00 173 ILE A CA 1
ATOM 1373 C C . ILE A 1 173 ? 9.893 -8.978 -8.195 1.00 90.00 173 ILE A C 1
ATOM 1375 O O . ILE A 1 173 ? 10.493 -7.968 -7.845 1.00 90.00 173 ILE A O 1
ATOM 1379 N N . SER A 1 174 ? 10.141 -9.632 -9.331 1.00 87.94 174 SER A N 1
ATOM 1380 C CA . SER A 1 174 ? 11.304 -9.364 -10.167 1.00 87.94 174 SER A CA 1
ATOM 1381 C C . SER A 1 174 ? 11.007 -8.407 -11.316 1.00 87.94 174 SER A C 1
ATOM 1383 O O . SER A 1 174 ? 9.969 -8.511 -11.987 1.00 87.94 174 SER A O 1
ATOM 1385 N N . LEU A 1 175 ? 11.961 -7.516 -11.583 1.00 86.00 175 LEU A N 1
ATOM 1386 C CA . LEU A 1 175 ? 12.056 -6.735 -12.813 1.00 86.00 175 LEU A CA 1
ATOM 1387 C C . LEU A 1 175 ? 13.068 -7.329 -13.806 1.00 86.00 175 LEU A C 1
ATOM 1389 O O . LEU A 1 175 ? 13.245 -6.746 -14.881 1.00 86.00 175 LEU A O 1
ATOM 1393 N N . ASP A 1 176 ? 13.652 -8.498 -13.504 1.00 84.12 176 ASP A N 1
ATOM 1394 C CA . ASP A 1 176 ? 14.507 -9.238 -14.433 1.00 84.12 176 ASP A CA 1
ATOM 1395 C C . ASP A 1 176 ? 13.771 -9.486 -15.749 1.00 84.12 176 ASP A C 1
ATOM 1397 O O . ASP A 1 176 ? 12.659 -10.027 -15.788 1.00 84.12 176 ASP A O 1
ATOM 1401 N N . ARG A 1 177 ? 14.394 -9.091 -16.860 1.00 81.62 177 ARG A N 1
ATOM 1402 C CA . ARG A 1 177 ? 13.769 -9.154 -18.187 1.00 81.62 177 ARG A CA 1
ATOM 1403 C C . ARG A 1 177 ? 13.188 -10.532 -18.537 1.00 81.62 177 ARG A C 1
ATOM 1405 O O . ARG A 1 177 ? 12.198 -10.570 -19.270 1.00 81.62 177 ARG A O 1
ATOM 1412 N N . SER A 1 178 ? 13.784 -11.626 -18.064 1.00 83.00 178 SER A N 1
ATOM 1413 C CA . SER A 1 178 ? 13.398 -13.003 -18.393 1.00 83.00 178 SER A CA 1
ATOM 1414 C C . SER A 1 178 ? 12.107 -13.470 -17.717 1.00 83.00 178 SER A C 1
ATOM 1416 O O . SER A 1 178 ? 11.413 -14.324 -18.268 1.00 83.00 178 SER A O 1
ATOM 1418 N N . ILE A 1 179 ? 11.753 -12.889 -16.567 1.00 79.00 179 ILE A N 1
ATOM 1419 C CA . ILE A 1 179 ? 10.627 -13.341 -15.732 1.00 79.00 179 ILE A CA 1
ATOM 1420 C C . ILE A 1 179 ? 9.647 -12.223 -15.356 1.00 79.00 179 ILE A C 1
ATOM 1422 O O . ILE A 1 179 ? 8.544 -12.499 -14.883 1.00 79.00 179 ILE A O 1
ATOM 1426 N N . ALA A 1 180 ? 10.011 -10.961 -15.581 1.00 80.50 180 ALA A N 1
ATOM 1427 C CA . ALA A 1 180 ? 9.216 -9.823 -15.154 1.00 80.50 180 ALA A CA 1
ATOM 1428 C C . ALA A 1 180 ? 7.888 -9.684 -15.901 1.00 80.50 180 ALA A C 1
ATOM 1430 O O . ALA A 1 180 ? 7.767 -9.900 -17.114 1.00 80.50 180 ALA A O 1
ATOM 1431 N N . HIS A 1 181 ? 6.903 -9.143 -15.181 1.00 79.38 181 HIS A N 1
ATOM 1432 C CA . HIS A 1 181 ? 5.706 -8.591 -15.797 1.00 79.38 181 HIS A CA 1
ATOM 1433 C C . HIS A 1 181 ? 6.076 -7.329 -16.596 1.00 79.38 181 HIS A C 1
ATOM 1435 O O . HIS A 1 181 ? 6.221 -6.232 -16.045 1.00 79.38 181 HIS A O 1
ATOM 1441 N N . GLN A 1 182 ? 6.213 -7.483 -17.916 1.00 82.75 182 GLN A N 1
ATOM 1442 C CA . GLN A 1 182 ? 6.837 -6.497 -18.812 1.00 82.75 182 GLN A CA 1
ATOM 1443 C C . GLN A 1 182 ? 6.229 -5.090 -18.728 1.00 82.75 182 GLN A C 1
ATOM 1445 O O . GLN A 1 182 ? 6.949 -4.099 -18.828 1.00 82.75 182 GLN A O 1
ATOM 1450 N N . GLY A 1 183 ? 4.916 -4.983 -18.493 1.00 81.19 183 GLY A N 1
ATOM 1451 C CA . GLY A 1 183 ? 4.252 -3.688 -18.324 1.00 81.19 183 GLY A CA 1
ATOM 1452 C C . GLY A 1 183 ? 4.715 -2.923 -17.079 1.00 81.19 183 GLY A C 1
ATOM 1453 O O . GLY A 1 183 ? 4.928 -1.717 -17.157 1.00 81.19 183 GLY A O 1
ATOM 1454 N N . CYS A 1 184 ? 4.920 -3.625 -15.959 1.00 80.31 184 CYS A N 1
ATOM 1455 C CA . CYS A 1 184 ? 5.393 -3.019 -14.709 1.00 80.31 184 CYS A CA 1
ATOM 1456 C C . CYS A 1 184 ? 6.861 -2.638 -14.829 1.00 80.31 184 CYS A C 1
ATOM 1458 O O . CYS A 1 184 ? 7.223 -1.502 -14.535 1.00 80.31 184 CYS A O 1
ATOM 1460 N N . ARG A 1 185 ? 7.672 -3.574 -15.343 1.00 87.94 185 ARG A N 1
ATOM 1461 C CA . ARG A 1 185 ? 9.092 -3.363 -15.622 1.00 87.94 185 ARG A CA 1
ATOM 1462 C C . ARG A 1 185 ? 9.297 -2.110 -16.457 1.00 87.94 185 ARG A C 1
ATOM 1464 O O . ARG A 1 185 ? 9.990 -1.203 -16.022 1.00 87.94 185 ARG A O 1
ATOM 1471 N N . LYS A 1 186 ? 8.644 -2.021 -17.620 1.00 85.62 186 LYS A N 1
ATOM 1472 C CA . LYS A 1 186 ? 8.764 -0.852 -18.496 1.00 85.62 186 LYS A CA 1
ATOM 1473 C C . LYS A 1 186 ? 8.443 0.447 -17.753 1.00 85.62 186 LYS A C 1
ATOM 1475 O O . LYS A 1 186 ? 9.223 1.380 -17.817 1.00 85.62 186 LYS A O 1
ATOM 1480 N N . ARG A 1 187 ? 7.326 0.499 -17.022 1.00 83.06 187 ARG A N 1
ATOM 1481 C CA . ARG A 1 187 ? 6.892 1.718 -16.324 1.00 83.06 187 ARG A CA 1
ATOM 1482 C C . ARG A 1 187 ? 7.862 2.179 -15.241 1.00 83.06 187 ARG A C 1
ATOM 1484 O O . ARG A 1 187 ? 8.042 3.380 -15.115 1.00 83.06 187 ARG A O 1
ATOM 1491 N N . LEU A 1 188 ? 8.445 1.261 -14.474 1.00 83.69 188 LEU A N 1
ATOM 1492 C CA . LEU A 1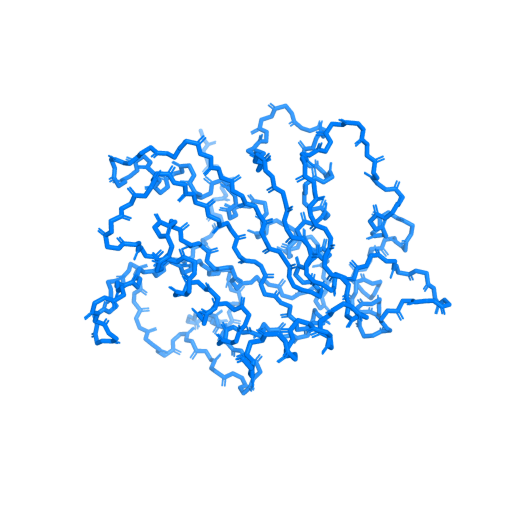 188 ? 9.414 1.605 -13.431 1.00 83.69 188 LEU A CA 1
ATOM 1493 C C . LEU A 1 188 ? 10.775 1.987 -14.025 1.00 83.69 188 LEU A C 1
ATOM 1495 O O . LEU A 1 188 ? 11.351 2.993 -13.626 1.00 83.69 188 LEU A O 1
ATOM 1499 N N . LEU A 1 189 ? 11.261 1.245 -15.022 1.00 84.69 189 LEU A N 1
ATOM 1500 C CA . LEU A 1 189 ? 12.551 1.543 -15.652 1.00 84.69 189 LEU A CA 1
ATOM 1501 C C . LEU A 1 189 ? 12.512 2.837 -16.479 1.00 84.69 189 LEU A C 1
ATOM 1503 O O . LEU A 1 189 ? 13.446 3.631 -16.407 1.00 84.69 189 LEU A O 1
ATOM 1507 N N . ASP A 1 190 ? 11.417 3.101 -17.203 1.00 83.75 190 ASP A N 1
ATOM 1508 C CA . ASP A 1 190 ? 11.205 4.379 -17.906 1.00 83.75 190 ASP A CA 1
ATOM 1509 C C . ASP A 1 190 ? 11.153 5.563 -16.915 1.00 83.75 190 ASP A C 1
ATOM 1511 O O . ASP A 1 190 ? 11.404 6.705 -17.297 1.00 83.75 190 ASP A O 1
ATOM 1515 N N . ALA A 1 191 ? 10.854 5.294 -15.639 1.00 79.25 191 ALA A N 1
ATOM 1516 C CA . ALA A 1 191 ? 10.852 6.270 -14.552 1.00 79.25 191 ALA A CA 1
ATOM 1517 C C . ALA A 1 191 ? 12.231 6.485 -13.901 1.00 79.25 191 ALA A C 1
ATOM 1519 O O . ALA A 1 191 ? 12.331 7.243 -12.937 1.00 79.25 191 ALA A O 1
ATOM 1520 N N . GLY A 1 192 ? 13.275 5.819 -14.407 1.00 82.62 192 GLY A N 1
ATOM 1521 C CA . GLY A 1 192 ? 14.649 5.929 -13.917 1.00 82.62 192 GLY A CA 1
ATOM 1522 C C . GLY A 1 192 ? 15.022 4.952 -12.799 1.00 82.62 192 GLY A C 1
ATOM 1523 O O . GLY A 1 192 ? 16.120 5.066 -12.259 1.00 82.62 192 GLY A O 1
ATOM 1524 N N . GLU A 1 193 ? 14.152 3.999 -12.452 1.00 86.12 193 GLU A N 1
ATOM 1525 C CA . GLU A 1 193 ? 14.466 2.989 -11.438 1.00 86.12 193 GLU A CA 1
ATOM 1526 C C . GLU A 1 193 ? 15.499 1.972 -11.948 1.00 86.12 193 GLU A C 1
ATOM 1528 O O . GLU A 1 193 ? 15.510 1.591 -13.120 1.00 86.12 193 GLU A O 1
ATOM 1533 N N . SER A 1 194 ? 16.357 1.491 -11.046 1.00 88.00 194 SER A N 1
ATOM 1534 C CA . SER A 1 194 ? 17.290 0.395 -11.330 1.00 88.00 194 SER A CA 1
ATOM 1535 C C . SER A 1 194 ? 16.559 -0.944 -11.298 1.00 88.00 194 SER A C 1
ATOM 1537 O O . SER A 1 194 ? 15.868 -1.245 -10.330 1.00 88.00 194 SER A O 1
ATOM 1539 N N . GLU A 1 195 ? 16.760 -1.787 -12.314 1.00 86.25 195 GLU A N 1
ATOM 1540 C CA . GLU A 1 195 ? 16.198 -3.146 -12.360 1.00 86.25 195 GLU A CA 1
ATOM 1541 C C . GLU A 1 195 ? 16.577 -3.965 -11.125 1.00 86.25 195 GLU A C 1
ATOM 1543 O O . GLU A 1 195 ? 15.719 -4.605 -10.520 1.00 86.25 195 GLU A O 1
ATOM 1548 N N . TYR A 1 196 ? 17.844 -3.897 -10.715 1.00 87.19 196 TYR A N 1
ATOM 1549 C CA . TYR A 1 196 ? 18.331 -4.627 -9.551 1.00 87.19 196 TYR A CA 1
ATOM 1550 C C . TYR A 1 196 ? 17.688 -4.111 -8.261 1.00 87.19 196 TYR A C 1
ATOM 1552 O O . TYR A 1 196 ? 17.129 -4.898 -7.505 1.00 87.19 196 TYR A O 1
ATOM 1560 N N . SER A 1 197 ? 17.731 -2.793 -8.037 1.00 83.88 197 SER A N 1
ATOM 1561 C CA . SER A 1 197 ? 17.271 -2.170 -6.787 1.00 83.88 197 SER A CA 1
ATOM 1562 C C . SER A 1 197 ? 15.751 -2.143 -6.647 1.00 83.88 197 SER A C 1
ATOM 1564 O O . SER A 1 197 ? 15.246 -2.057 -5.534 1.00 83.88 197 SER A O 1
ATOM 1566 N N . ALA A 1 198 ? 15.014 -2.181 -7.758 1.00 85.69 198 ALA A N 1
ATOM 1567 C CA . ALA A 1 198 ? 13.560 -2.252 -7.735 1.00 85.69 198 ALA A CA 1
ATOM 1568 C C . ALA A 1 198 ? 13.033 -3.694 -7.700 1.00 85.69 198 ALA A C 1
ATOM 1570 O O . ALA A 1 198 ? 11.883 -3.888 -7.338 1.00 85.69 198 ALA A O 1
ATOM 1571 N N . SER A 1 199 ? 13.845 -4.710 -8.001 1.00 88.62 199 SER A N 1
ATOM 1572 C CA . SER A 1 199 ? 13.430 -6.109 -7.830 1.00 88.62 199 SER A CA 1
ATOM 1573 C C . SER A 1 199 ? 13.432 -6.494 -6.348 1.00 88.62 199 SER A C 1
ATOM 1575 O O . SER A 1 199 ? 14.467 -6.434 -5.683 1.00 88.62 199 SER A O 1
ATOM 1577 N N . LEU A 1 200 ? 12.273 -6.898 -5.822 1.00 88.69 200 LEU A N 1
ATOM 1578 C CA . LEU A 1 200 ? 12.071 -7.098 -4.383 1.00 88.69 200 LEU A CA 1
ATOM 1579 C C . LEU A 1 200 ? 12.946 -8.205 -3.792 1.00 88.69 200 LEU A C 1
ATOM 1581 O O . LEU A 1 200 ? 13.355 -8.114 -2.636 1.00 88.69 200 LEU A O 1
ATOM 1585 N N . GLU A 1 201 ? 13.243 -9.246 -4.567 1.00 88.50 201 GLU A N 1
ATOM 1586 C CA . GLU A 1 201 ? 14.065 -10.374 -4.129 1.00 88.50 201 GLU A CA 1
ATOM 1587 C C . GLU A 1 201 ? 15.499 -9.971 -3.761 1.00 88.50 201 GLU A C 1
ATOM 1589 O O . GLU A 1 201 ? 16.118 -10.624 -2.925 1.00 88.50 201 GLU A O 1
ATOM 1594 N N . ASN A 1 202 ? 16.003 -8.866 -4.318 1.00 87.31 202 ASN A N 1
ATOM 1595 C CA . ASN A 1 202 ? 17.350 -8.360 -4.042 1.00 87.31 202 ASN A CA 1
ATOM 1596 C C . ASN A 1 202 ? 17.423 -7.521 -2.757 1.00 87.31 202 ASN A C 1
ATOM 1598 O O . ASN A 1 202 ? 18.503 -7.093 -2.353 1.00 87.31 202 ASN A O 1
ATOM 1602 N N . SER A 1 203 ? 16.273 -7.288 -2.129 1.00 82.19 203 SER A N 1
ATOM 1603 C CA . SER A 1 203 ? 16.079 -6.343 -1.033 1.00 82.19 203 SER A CA 1
ATOM 1604 C C . SER A 1 203 ? 15.581 -7.012 0.253 1.00 82.19 203 SER A C 1
ATOM 1606 O O . SER A 1 203 ? 15.250 -6.321 1.218 1.00 82.19 203 SER A O 1
ATOM 1608 N N . VAL A 1 204 ? 15.518 -8.349 0.283 1.00 84.06 204 VAL A N 1
ATOM 1609 C CA . VAL A 1 204 ? 15.068 -9.133 1.443 1.00 84.06 204 VAL A CA 1
ATOM 1610 C C . VAL A 1 204 ? 16.105 -9.080 2.564 1.00 84.06 204 VAL A C 1
ATOM 1612 O O . VAL A 1 204 ? 17.283 -9.357 2.349 1.00 84.06 204 VAL A O 1
ATOM 1615 N N . THR A 1 205 ? 15.656 -8.765 3.779 1.00 82.12 205 THR A N 1
ATOM 1616 C CA . THR A 1 205 ? 16.504 -8.711 4.980 1.00 82.12 205 THR A CA 1
ATOM 1617 C C . THR A 1 205 ? 15.826 -9.402 6.163 1.00 82.12 205 THR A C 1
ATOM 1619 O O . THR A 1 205 ? 14.616 -9.627 6.155 1.00 82.12 205 THR A O 1
ATOM 1622 N N . GLU A 1 206 ? 16.596 -9.705 7.211 1.00 81.62 206 GLU A N 1
ATOM 1623 C CA . GLU A 1 206 ? 16.082 -10.279 8.468 1.00 81.62 206 GLU A CA 1
ATOM 1624 C C . GLU A 1 206 ? 15.147 -9.335 9.248 1.00 81.62 206 GLU A C 1
ATOM 1626 O O . GLU A 1 206 ? 14.423 -9.778 10.134 1.00 81.62 206 GLU A O 1
ATOM 1631 N N . TYR A 1 207 ? 15.145 -8.042 8.909 1.00 78.88 207 TYR A N 1
ATOM 1632 C CA . TYR A 1 207 ? 14.344 -7.012 9.577 1.00 78.88 207 TYR A CA 1
ATOM 1633 C C . TYR A 1 207 ? 12.948 -6.843 8.973 1.00 78.88 207 TYR A C 1
ATOM 1635 O O . TYR A 1 207 ? 12.136 -6.092 9.517 1.00 78.88 207 TYR A O 1
ATOM 1643 N N . MET A 1 208 ? 12.666 -7.518 7.855 1.00 84.25 208 MET A N 1
ATOM 1644 C CA . MET A 1 208 ? 11.338 -7.522 7.253 1.00 84.25 208 MET A CA 1
ATOM 1645 C C . MET A 1 208 ? 10.301 -8.136 8.203 1.00 84.25 208 MET A C 1
ATOM 1647 O O . MET A 1 208 ? 10.617 -9.055 8.962 1.00 84.25 208 MET A O 1
ATOM 1651 N N . PRO A 1 209 ? 9.046 -7.656 8.170 1.00 88.25 209 PRO A N 1
ATOM 1652 C CA . PRO A 1 209 ? 8.012 -8.206 9.022 1.00 88.25 209 PRO A CA 1
ATOM 1653 C C . PRO A 1 209 ? 7.591 -9.577 8.464 1.00 88.25 209 PRO A C 1
ATOM 1655 O O . PRO A 1 209 ? 7.899 -9.898 7.312 1.00 88.25 209 PRO A O 1
ATOM 1658 N N . PRO A 1 210 ? 6.847 -10.397 9.220 1.00 92.31 210 PRO A N 1
ATOM 1659 C CA . PRO A 1 210 ? 6.262 -11.621 8.686 1.00 92.31 210 PRO A CA 1
ATOM 1660 C C . PRO A 1 210 ? 5.513 -11.366 7.365 1.00 92.31 210 PRO A C 1
ATOM 1662 O O . PRO A 1 210 ? 4.622 -10.516 7.305 1.00 92.31 210 PRO A O 1
ATOM 1665 N N . VAL A 1 211 ? 5.872 -12.101 6.305 1.00 91.75 211 VAL A N 1
ATOM 1666 C CA . VAL A 1 211 ? 5.293 -11.951 4.959 1.00 91.75 211 VAL A CA 1
ATOM 1667 C C . VAL A 1 211 ? 4.507 -13.197 4.576 1.00 91.75 211 VAL A C 1
ATOM 1669 O O . VAL A 1 211 ? 5.052 -14.297 4.512 1.00 91.75 211 VAL A O 1
ATOM 1672 N N . THR A 1 212 ? 3.232 -13.017 4.245 1.00 94.50 212 THR A N 1
ATOM 1673 C CA . THR A 1 212 ? 2.426 -14.031 3.558 1.00 94.50 212 THR A CA 1
ATOM 1674 C C . THR A 1 212 ? 2.465 -13.769 2.056 1.00 94.50 212 THR A C 1
ATOM 1676 O O . THR A 1 212 ? 2.086 -12.689 1.609 1.00 94.50 212 THR A O 1
ATOM 1679 N N . LEU A 1 213 ? 2.901 -14.756 1.271 1.00 90.56 213 LEU A N 1
ATOM 1680 C CA . LEU A 1 213 ? 2.926 -14.706 -0.195 1.00 90.56 213 LEU A CA 1
ATOM 1681 C C . LEU A 1 213 ? 1.833 -15.612 -0.770 1.00 90.56 213 LEU A C 1
ATOM 1683 O O . LEU A 1 213 ? 1.863 -16.822 -0.555 1.00 90.56 213 LEU A O 1
ATOM 1687 N N . LEU A 1 214 ? 0.896 -15.044 -1.535 1.00 89.62 214 LEU A N 1
ATOM 1688 C CA . LEU A 1 214 ? -0.141 -15.803 -2.242 1.00 89.62 214 LEU A CA 1
ATOM 1689 C C . LEU A 1 214 ? 0.108 -15.754 -3.754 1.00 89.62 214 LEU A C 1
ATOM 1691 O O . LEU A 1 214 ? -0.196 -14.761 -4.408 1.00 89.62 214 LEU A O 1
ATOM 1695 N N . CYS A 1 215 ? 0.642 -16.823 -4.340 1.00 80.12 215 CYS A N 1
ATOM 1696 C CA . CYS A 1 215 ? 0.941 -16.868 -5.777 1.00 80.12 215 CYS A CA 1
ATOM 1697 C C . CYS A 1 215 ? -0.268 -17.329 -6.617 1.00 80.12 215 CYS A C 1
ATOM 1699 O O . CYS A 1 215 ? -1.061 -18.164 -6.182 1.00 80.12 215 CYS A O 1
ATOM 1701 N N . MET A 1 216 ? -0.381 -16.858 -7.870 1.00 65.06 216 MET A N 1
ATOM 1702 C CA . MET A 1 216 ? -1.499 -17.192 -8.781 1.00 65.06 216 MET A CA 1
ATOM 1703 C C . MET A 1 216 ? -1.720 -18.700 -8.996 1.00 65.06 216 MET A C 1
ATOM 1705 O O . MET A 1 216 ? -2.852 -19.121 -9.222 1.00 65.06 216 MET A O 1
ATOM 1709 N N . GLN A 1 217 ? -0.682 -19.533 -8.869 1.00 52.28 217 GLN A N 1
ATOM 1710 C CA . GLN A 1 217 ? -0.825 -20.990 -8.987 1.00 52.28 217 GLN A CA 1
ATOM 1711 C C . GLN A 1 217 ? -1.672 -21.599 -7.849 1.00 52.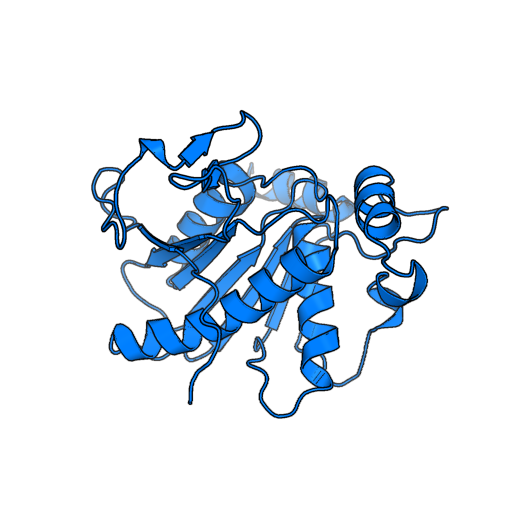28 217 GLN A C 1
ATOM 1713 O O . GLN A 1 217 ? -2.294 -22.642 -8.034 1.00 52.28 217 GLN A O 1
ATOM 1718 N N . GLN A 1 218 ? -1.758 -20.922 -6.698 1.00 43.03 218 GLN A N 1
ATOM 1719 C CA . GLN A 1 218 ? -2.602 -21.308 -5.564 1.00 43.03 218 GLN A CA 1
ATOM 1720 C C . GLN A 1 218 ? -4.008 -20.683 -5.626 1.00 43.03 218 GLN A C 1
ATOM 1722 O O . GLN A 1 218 ? -4.953 -21.277 -5.109 1.00 43.03 218 GLN A O 1
ATOM 1727 N N . MET A 1 219 ? -4.201 -19.553 -6.321 1.00 41.03 219 MET A N 1
ATOM 1728 C CA . MET A 1 219 ? -5.529 -18.926 -6.439 1.00 41.03 219 MET A CA 1
ATOM 1729 C C . MET A 1 219 ? -6.526 -19.751 -7.261 1.00 41.03 219 MET A C 1
ATOM 1731 O O . MET A 1 219 ? -7.708 -19.758 -6.927 1.00 41.03 219 MET A O 1
ATOM 1735 N N . ILE A 1 220 ? -6.074 -20.511 -8.268 1.00 34.59 220 ILE A N 1
ATOM 1736 C CA . ILE A 1 220 ? -6.957 -21.431 -9.016 1.00 34.59 220 ILE A CA 1
ATOM 1737 C C . ILE A 1 220 ? -7.566 -22.489 -8.077 1.00 34.59 220 ILE A C 1
ATOM 1739 O O . ILE A 1 220 ? -8.731 -22.844 -8.228 1.00 34.59 220 ILE A O 1
ATOM 1743 N N . ARG A 1 221 ? -6.819 -22.942 -7.057 1.00 29.30 221 ARG A N 1
ATOM 1744 C CA . ARG A 1 221 ? -7.338 -23.871 -6.038 1.00 29.30 221 ARG A CA 1
ATOM 1745 C C . ARG A 1 221 ? -8.203 -23.178 -4.987 1.00 29.30 221 ARG A C 1
ATOM 1747 O O . ARG A 1 221 ? -9.154 -23.780 -4.506 1.00 29.30 221 ARG A O 1
ATOM 1754 N N . MET A 1 222 ? -7.915 -21.921 -4.656 1.00 29.72 222 MET A N 1
ATOM 1755 C CA . MET A 1 222 ? -8.688 -21.172 -3.664 1.00 29.72 222 MET A CA 1
ATOM 1756 C C . MET A 1 222 ? -10.093 -20.818 -4.179 1.00 29.72 222 MET A C 1
ATOM 1758 O O . MET A 1 222 ? -11.060 -20.999 -3.451 1.00 29.72 222 MET A O 1
ATOM 1762 N N . PHE A 1 223 ? -10.250 -20.452 -5.459 1.00 29.72 223 PHE A N 1
ATOM 1763 C CA . PHE A 1 223 ? -11.581 -20.258 -6.062 1.00 29.72 223 PHE A CA 1
ATOM 1764 C C . PHE A 1 223 ? -12.407 -21.554 -6.162 1.00 29.72 223 PHE A C 1
ATOM 1766 O O . PHE A 1 223 ? -13.632 -21.487 -6.130 1.00 29.72 223 PHE A O 1
ATOM 1773 N N . GLN A 1 224 ? -11.770 -22.730 -6.223 1.00 27.75 224 GLN A N 1
ATOM 1774 C CA . GLN A 1 224 ? -12.475 -24.020 -6.158 1.00 27.75 224 GLN A CA 1
ATOM 1775 C C . GLN A 1 224 ? -12.914 -24.406 -4.735 1.00 27.75 224 GLN A C 1
ATOM 1777 O O . GLN A 1 224 ? -13.836 -25.199 -4.591 1.00 27.75 224 GLN A O 1
ATOM 1782 N N . LEU A 1 225 ? -12.302 -23.832 -3.695 1.00 28.97 225 LEU A N 1
ATOM 1783 C CA . LEU A 1 225 ? -12.656 -24.067 -2.287 1.00 28.97 225 LEU A CA 1
ATOM 1784 C C . LEU A 1 225 ? -13.722 -23.100 -1.744 1.00 28.97 225 LEU A C 1
ATOM 1786 O O . LEU A 1 225 ? -14.220 -23.318 -0.648 1.00 28.97 225 LEU A O 1
ATOM 1790 N N . PHE A 1 226 ? -14.093 -22.062 -2.499 1.00 32.34 226 PHE A N 1
ATOM 1791 C CA . PHE A 1 226 ? -15.178 -21.133 -2.149 1.00 32.34 226 PHE A CA 1
ATOM 1792 C C . PHE A 1 226 ? -16.466 -21.353 -2.976 1.00 32.34 226 PHE A C 1
ATOM 1794 O O . PHE A 1 226 ? -17.393 -20.552 -2.879 1.00 32.34 226 PHE A O 1
ATOM 1801 N N . ILE A 1 227 ? -16.538 -22.422 -3.788 1.00 31.25 227 ILE A N 1
ATOM 1802 C CA . ILE A 1 227 ? -17.723 -22.808 -4.596 1.00 31.25 227 ILE A CA 1
ATOM 1803 C C . ILE A 1 227 ? -18.134 -24.284 -4.349 1.00 31.25 227 ILE A C 1
ATOM 1805 O O . ILE A 1 227 ? -18.837 -24.892 -5.152 1.00 31.25 227 ILE A O 1
ATOM 1809 N N . LEU A 1 228 ? -17.745 -24.880 -3.222 1.00 29.66 228 LEU A N 1
ATOM 1810 C CA . LEU A 1 228 ? -18.268 -26.165 -2.730 1.00 29.66 228 LEU A CA 1
ATOM 1811 C C . LEU A 1 228 ? -18.472 -26.083 -1.217 1.00 29.66 228 LEU A C 1
ATOM 1813 O O . LEU A 1 228 ? -19.378 -26.789 -0.726 1.00 29.66 228 LEU A O 1
#

Secondary structure (DSSP, 8-state):
--------EEEEEETT-TT-EEEES--GGGEEE-SS-EEE-TTTT--B-EEEEEE-SS--SEEEEEE--STTT---IIIIIIHHHHHHHHTTPEEEEEEPPP-SS-THHHHHHHHHHHHHHHHHHHHTT---SEEEEEEETHHHHHHHHHHHHHTT-TT----SEEEEES------TTTS-HHHHHHHHTTT--HHHHSGGGG--TTSPPEEEE-HHHHHHHHHHS--

Nearest PDB structures (foldseek):
  8q03-assembly1_B  TM=8.327E-01  e=3.203E-07  metagenome
  6kf5-assembly1_D  TM=8.170E-01  e=2.353E-07  Erythrobacter longus
  9j1v-assembly1_A  TM=7.956E-01  e=5.936E-07  Sulfobacillus acidophilus DSM 10332
  5jd5-assembly2_B  TM=6.869E-01  e=8.081E-07  uncultured bacterium
  7zr3-assembly1_B  TM=6.600E-01  e=7.923E-06  metagenome

Sequence (228 aa):
MLSGNKKMIHYRENIYSLDNYERYITDSSLFENTGDGIIYTGPTRTIVPLITVVEPVVSNQHSVLIIPGGGYRRIVYEREGLDVGRWIAGQGYTAFILSYRMPSVNGYYSFADAKNALNFISYWAGMSERTFKSVGCMGFSAGGHLAGYITHLHYEEETSVRPDWMALIYPVISLDRSIAHQGCRKRLLDAGESEYSASLENSVTEYMPPVTLLCMQQMIRMFQLFIL

Organism: Escherichia coli (NCBI:txid562)

Solvent-accessible surface area (backbone atoms only — not comparable to full-atom values): 12240 Å² total; per-residue (Å²): 137,87,87,77,86,77,74,70,46,47,39,40,43,43,84,89,35,99,86,49,68,58,70,65,75,81,66,76,88,26,46,45,75,71,90,51,32,74,40,42,23,47,100,78,66,50,76,44,33,37,36,38,35,28,45,28,92,59,68,71,36,33,32,32,41,30,28,25,17,46,42,59,78,40,36,36,40,61,72,53,22,50,53,45,26,53,52,44,10,72,74,12,24,35,20,34,28,49,42,59,43,62,20,83,69,37,39,63,51,29,46,50,38,56,50,48,50,53,50,43,50,60,53,50,26,60,76,64,79,46,72,66,84,40,41,32,38,35,11,28,28,40,13,11,29,50,52,52,48,43,56,45,66,37,73,80,43,96,85,52,77,74,53,67,28,36,39,31,36,45,43,46,44,53,38,50,86,94,78,27,60,61,65,38,37,51,36,37,44,72,16,70,49,52,54,66,82,66,12,45,78,77,54,72,59,93,84,59,50,60,72,47,77,46,50,67,85,54,48,68,57,49,62,59,67,75,75,116

Radius of gyration: 17.17 Å; Cα contacts (8 Å, |Δi|>4): 463; chains: 1; bounding box: 43×52×38 Å

pLDDT: mean 74.04, std 21.26, range [25.25, 97.81]

Mean predicted aligned error: 9.92 Å